Protein AF-A0A3D5SMR0-F1 (afdb_monomer)

pLDDT: mean 76.01, std 16.9, range [37.47, 98.06]

Solvent-accessible surface area (backbone atoms only — not comparable to full-atom values): 15391 Å² total; per-residue (Å²): 110,80,54,77,54,76,46,98,81,76,53,73,57,78,48,83,54,54,72,71,60,52,50,54,48,52,53,51,52,51,62,67,49,47,62,60,51,52,50,52,51,51,53,50,52,50,54,51,46,54,52,51,52,48,51,50,52,53,51,54,51,52,49,52,52,55,47,51,55,28,50,50,51,20,50,48,36,46,72,70,30,48,86,79,40,59,59,71,58,25,52,54,60,23,45,48,48,48,50,49,42,42,65,73,46,45,52,58,48,49,56,51,46,55,50,54,46,50,52,46,28,54,49,39,52,52,48,40,52,52,51,51,52,55,53,51,53,58,46,63,76,61,74,61,91,64,88,71,79,77,79,83,61,77,50,76,47,48,57,55,60,66,68,53,86,62,80,60,58,68,70,56,55,52,49,53,47,55,50,51,54,47,55,47,52,53,50,51,51,50,49,42,34,74,71,68,67,45,81,75,57,71,67,54,59,54,50,52,52,53,50,51,51,50,51,51,50,53,53,48,48,60,61,54,59,59,63,67,73,73,79,69,77,70,82,73,80,71,80,70,84,69,81,74,80,76,83,75,67,70,61,94,84,49,81,78,74,81,78,82,81,119

Sequence (262 aa):
MVIVKRHKCNEVEVFEISEPELQTFRVASAHAQEPALAKEAIDLYKMEYETCAKRYNDLYSAAWTNFSYMALFAGGILTFGGTRFEIPLTAFLACLPLLFWWVATFEPLNRYGDQVQKDLGDIEKALNALCFLNTSIAGAESGLDKPQTRPKGLTHFQDFANREPGQLSVPKAFAKRLVAVYFFAVFVMFALHTFLNFTIPSWWVIGISAFVILIVLALLLLKFGRKSKLSGTTTVRVREEKHISAEQMIVDGVVITIRDLI

Radius o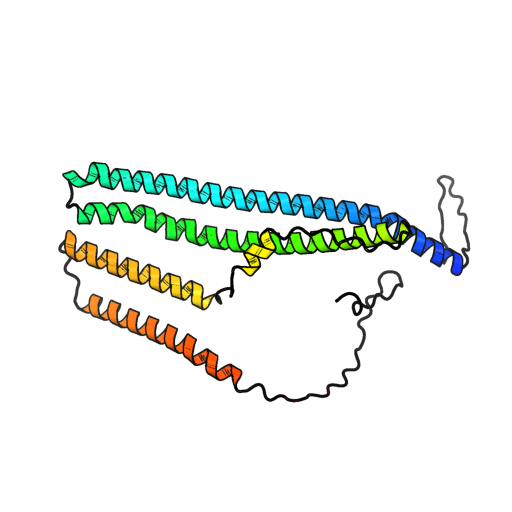f gyration: 32.23 Å; Cα contacts (8 Å, |Δi|>4): 118; chains: 1; bounding box: 70×39×98 Å

Structure (mmCIF, N/CA/C/O backbone):
data_AF-A0A3D5SMR0-F1
#
_entry.id   AF-A0A3D5SMR0-F1
#
loop_
_atom_site.group_PDB
_atom_site.id
_atom_site.type_symbol
_atom_site.label_atom_id
_atom_site.label_alt_id
_atom_site.label_comp_id
_atom_site.label_asym_id
_atom_site.label_entity_id
_atom_site.label_seq_id
_atom_site.pdbx_PDB_ins_code
_atom_site.Cartn_x
_atom_site.Cartn_y
_atom_site.Cartn_z
_atom_site.occupancy
_atom_site.B_iso_or_equiv
_atom_site.auth_seq_id
_atom_site.auth_comp_id
_atom_site.auth_asym_id
_atom_site.auth_atom_id
_atom_site.pdbx_PDB_model_num
ATOM 1 N N . MET A 1 1 ? -28.739 -21.300 47.431 1.00 49.84 1 MET A N 1
ATOM 2 C CA . MET A 1 1 ? -27.337 -21.581 47.025 1.00 49.84 1 MET A CA 1
ATOM 3 C C . MET A 1 1 ? -26.451 -21.337 48.237 1.00 49.84 1 MET A C 1
ATOM 5 O O . MET A 1 1 ? -26.620 -20.305 48.867 1.00 49.84 1 MET A O 1
ATOM 9 N N . VAL A 1 2 ? -25.576 -22.278 48.602 1.00 45.84 2 VAL A N 1
ATOM 10 C CA . VAL A 1 2 ? -24.767 -22.188 49.831 1.00 45.84 2 VAL A CA 1
ATOM 11 C C . VAL A 1 2 ? -23.407 -21.579 49.499 1.00 45.84 2 VAL A C 1
ATOM 13 O O . VAL A 1 2 ? -22.626 -22.188 48.768 1.00 45.84 2 VAL A O 1
ATOM 16 N N . ILE A 1 3 ? -23.122 -20.378 50.005 1.00 50.44 3 ILE A N 1
ATOM 17 C CA . ILE A 1 3 ? -21.797 -19.760 49.870 1.00 50.44 3 ILE A CA 1
ATOM 18 C C . ILE A 1 3 ? -20.994 -20.117 51.115 1.00 50.44 3 ILE A C 1
ATOM 20 O O . ILE A 1 3 ? -21.353 -19.750 52.231 1.00 50.44 3 ILE A O 1
ATOM 24 N N . VAL A 1 4 ? -19.903 -20.852 50.915 1.00 51.72 4 VAL A N 1
ATOM 25 C CA . VAL A 1 4 ? -19.025 -21.297 51.997 1.00 51.72 4 VAL A CA 1
ATOM 26 C C . VAL A 1 4 ? -17.824 -20.360 52.058 1.00 51.72 4 VAL A C 1
ATOM 28 O O . VAL A 1 4 ? -16.949 -20.407 51.190 1.00 51.72 4 VAL A O 1
ATOM 31 N N . LYS A 1 5 ? -17.768 -19.494 53.073 1.00 53.38 5 LYS A N 1
ATOM 32 C CA . LYS A 1 5 ? -16.632 -18.589 53.278 1.00 53.38 5 LYS A CA 1
ATOM 33 C C . LYS A 1 5 ? -15.665 -19.225 54.274 1.00 53.38 5 LYS A C 1
ATOM 35 O O . LYS A 1 5 ? -15.980 -19.372 55.449 1.00 53.38 5 LYS A O 1
ATOM 40 N N . ARG A 1 6 ? -14.483 -19.633 53.803 1.00 48.59 6 ARG A N 1
ATOM 41 C CA . ARG A 1 6 ? -13.439 -20.208 54.665 1.00 48.59 6 ARG A CA 1
ATOM 42 C C . ARG A 1 6 ? -12.580 -19.098 55.261 1.00 48.59 6 ARG A C 1
ATOM 44 O O . ARG A 1 6 ? -11.879 -18.405 54.525 1.00 48.59 6 ARG A O 1
ATOM 51 N N . HIS A 1 7 ? -12.605 -18.951 56.583 1.00 57.97 7 HIS A N 1
ATOM 52 C CA . HIS A 1 7 ? -11.674 -18.076 57.293 1.00 57.97 7 HIS A CA 1
ATOM 53 C C . HIS A 1 7 ? -10.328 -18.774 57.547 1.00 57.97 7 HIS A C 1
ATOM 55 O O . HIS A 1 7 ? -10.235 -20.001 57.595 1.00 57.97 7 HIS A O 1
ATOM 61 N N . LYS A 1 8 ? -9.264 -17.980 57.751 1.00 65.81 8 LYS A N 1
ATOM 62 C CA . LYS A 1 8 ? -7.897 -18.467 58.048 1.00 65.81 8 LYS A CA 1
ATOM 63 C C . LYS A 1 8 ? -7.810 -19.393 59.277 1.00 65.81 8 LYS A C 1
ATOM 65 O O . LYS A 1 8 ? -6.843 -20.137 59.379 1.00 65.81 8 LYS A O 1
ATOM 70 N N . CYS A 1 9 ? -8.806 -19.376 60.168 1.00 68.31 9 CYS A N 1
ATOM 71 C CA . CYS A 1 9 ? -8.876 -20.210 61.374 1.00 68.31 9 CYS A CA 1
ATOM 72 C C . CYS A 1 9 ? -9.684 -21.512 61.210 1.00 68.31 9 CYS A C 1
ATOM 74 O O . CYS A 1 9 ? -10.020 -22.142 62.205 1.00 68.31 9 CYS A O 1
ATOM 76 N N . ASN A 1 10 ? -9.979 -21.946 59.980 1.00 72.25 10 ASN A N 1
ATOM 77 C CA . ASN A 1 10 ? -10.694 -23.200 59.691 1.00 72.25 10 ASN A CA 1
ATOM 78 C C . ASN A 1 10 ? -12.154 -23.273 60.193 1.00 72.25 10 ASN A C 1
ATOM 80 O O . ASN A 1 10 ? -12.793 -24.311 60.038 1.00 72.25 10 ASN A O 1
ATOM 84 N N . GLU A 1 11 ? -12.706 -22.178 60.720 1.00 58.44 11 GLU A N 1
ATOM 85 C CA . GLU A 1 11 ? -14.149 -22.019 60.895 1.00 58.44 11 GLU A CA 1
ATOM 86 C C . GLU A 1 11 ? -14.828 -21.832 59.537 1.00 58.44 11 GLU A C 1
ATOM 88 O O . GLU A 1 11 ? -14.369 -21.073 58.671 1.00 58.44 11 GLU A O 1
ATOM 93 N N . VAL A 1 12 ? -15.910 -22.583 59.351 1.00 52.50 12 VAL A N 1
ATOM 94 C CA . VAL A 1 12 ? -16.726 -22.586 58.144 1.00 52.50 12 VAL A CA 1
ATOM 95 C C . VAL A 1 12 ? -18.094 -22.044 58.521 1.00 52.50 12 VAL A C 1
ATOM 97 O O . VAL A 1 12 ? -18.923 -22.766 59.070 1.00 52.50 12 VAL A O 1
ATOM 100 N N . GLU A 1 13 ? -18.321 -20.769 58.231 1.00 60.69 13 GLU A N 1
ATOM 101 C CA . GLU A 1 13 ? -19.642 -20.168 58.367 1.00 60.69 13 GLU A CA 1
ATOM 102 C C . GLU A 1 13 ? -20.450 -20.470 57.102 1.00 60.69 13 GLU A C 1
ATOM 104 O O . GLU A 1 13 ? -20.042 -20.161 55.975 1.00 60.69 13 GLU A O 1
ATOM 109 N N . VAL A 1 14 ? -21.581 -21.144 57.298 1.00 55.91 14 VAL A N 1
ATOM 110 C CA . VAL A 1 14 ? -22.510 -21.523 56.237 1.00 55.91 14 VAL A CA 1
ATOM 111 C C . VAL A 1 14 ? -23.651 -20.518 56.258 1.00 55.91 14 VAL A C 1
ATOM 113 O O . VAL A 1 14 ? -24.489 -20.546 57.154 1.00 55.91 14 VAL A O 1
ATOM 116 N N . PHE A 1 15 ? -23.667 -19.618 55.278 1.00 64.69 15 PHE A N 1
ATOM 117 C CA . PHE A 1 15 ? -24.739 -18.641 55.129 1.00 64.69 15 PHE A CA 1
ATOM 118 C C . PHE A 1 15 ? -25.765 -19.162 54.129 1.00 64.69 15 PHE A C 1
ATOM 120 O O . PHE A 1 15 ? -25.462 -19.379 52.951 1.00 64.69 15 PHE A O 1
ATOM 127 N N . GLU A 1 16 ? -26.986 -19.370 54.610 1.00 66.12 16 GLU A N 1
ATOM 128 C CA . GLU A 1 16 ? -28.135 -19.663 53.768 1.00 66.12 16 GLU A CA 1
ATOM 129 C C . GLU A 1 16 ? -28.754 -18.331 53.338 1.00 66.12 16 GLU A C 1
ATOM 131 O O . GLU A 1 16 ? -29.479 -17.682 54.087 1.00 66.12 16 GLU A O 1
ATOM 136 N N . ILE A 1 17 ? -28.369 -17.872 52.148 1.00 63.56 17 ILE A N 1
ATOM 137 C CA . ILE A 1 17 ? -28.867 -16.618 51.581 1.00 63.56 17 ILE A CA 1
ATOM 138 C C . ILE A 1 17 ? -30.187 -16.911 50.875 1.00 63.56 17 ILE A C 1
ATOM 140 O O . ILE A 1 17 ? -30.269 -17.840 50.060 1.00 63.56 17 ILE A O 1
ATOM 144 N N . SER A 1 18 ? -31.207 -16.111 51.179 1.00 76.38 18 SER A N 1
ATOM 145 C CA . SER A 1 18 ? -32.506 -16.212 50.526 1.00 76.38 18 SER A CA 1
ATOM 146 C C . SER A 1 18 ? -32.373 -15.917 49.022 1.00 76.38 18 SER A C 1
ATOM 148 O O . SER A 1 18 ? -31.606 -15.053 48.597 1.00 76.38 18 SER A O 1
ATOM 150 N N . GLU A 1 19 ? -33.102 -16.658 48.184 1.00 71.06 19 GLU A N 1
ATOM 151 C CA . GLU A 1 19 ? -33.080 -16.497 46.721 1.00 71.06 19 GLU A CA 1
ATOM 152 C C . GLU A 1 19 ? -33.244 -15.043 46.217 1.00 71.06 19 GLU A C 1
ATOM 154 O O . GLU A 1 19 ? -32.508 -14.667 45.297 1.00 71.06 19 GLU A O 1
ATOM 159 N N . PRO A 1 20 ? -34.114 -14.191 46.809 1.00 71.94 20 PRO A N 1
ATOM 160 C CA . PRO A 1 20 ? -34.216 -12.794 46.391 1.00 71.94 20 PRO A CA 1
ATOM 161 C C . PRO A 1 20 ? -32.945 -11.988 46.682 1.00 71.94 20 PRO A C 1
ATOM 163 O O . PRO A 1 20 ? -32.516 -11.229 45.821 1.00 71.94 20 PRO A O 1
ATOM 166 N N . GLU A 1 21 ? -32.287 -12.183 47.829 1.00 67.69 21 GLU A N 1
ATOM 167 C CA . GLU A 1 21 ? -31.040 -11.477 48.168 1.00 67.69 21 GLU A CA 1
ATOM 168 C C . GLU A 1 21 ? -29.874 -11.894 47.266 1.00 67.69 21 GLU A C 1
ATOM 170 O O . GLU A 1 21 ? -29.024 -11.070 46.928 1.00 67.69 21 GLU A O 1
ATOM 175 N N . LEU A 1 22 ? -29.850 -13.156 46.823 1.00 60.34 22 LEU A N 1
ATOM 176 C CA . LEU A 1 22 ? -28.847 -13.670 45.890 1.00 60.34 22 LEU A CA 1
ATOM 177 C C . LEU A 1 22 ? -28.978 -13.034 44.495 1.00 60.34 22 LEU A C 1
ATOM 179 O O . LEU A 1 22 ? -27.967 -12.784 43.835 1.00 60.34 22 LEU A O 1
ATOM 183 N N . GLN A 1 23 ? -30.207 -12.754 44.047 1.00 63.75 23 GLN A N 1
ATOM 184 C CA . GLN A 1 23 ? -30.443 -12.023 42.800 1.00 63.75 23 GLN A CA 1
ATOM 185 C C . GLN A 1 23 ? -29.986 -10.569 42.917 1.00 63.75 23 GLN A C 1
ATOM 187 O O . GLN A 1 23 ? -29.277 -10.093 42.031 1.00 63.75 23 GLN A O 1
ATOM 192 N N . THR A 1 24 ? -30.284 -9.889 44.027 1.00 64.94 24 THR A N 1
ATOM 193 C CA . THR A 1 24 ? -29.799 -8.521 44.262 1.00 64.94 24 THR A CA 1
ATOM 194 C C . THR A 1 24 ? -28.276 -8.470 44.322 1.00 64.94 24 THR A C 1
ATOM 196 O O . THR A 1 24 ? -27.677 -7.561 43.754 1.00 64.94 24 THR A O 1
ATOM 199 N N . PHE A 1 25 ? -27.630 -9.465 44.941 1.00 54.44 25 PHE A N 1
ATOM 200 C CA . PHE A 1 25 ? -26.170 -9.546 45.008 1.00 54.44 25 PHE A CA 1
ATOM 201 C C . PHE A 1 25 ? -25.529 -9.842 43.651 1.00 54.44 25 PHE A C 1
ATOM 203 O O . PHE A 1 25 ? -24.515 -9.230 43.337 1.00 54.44 25 PHE A O 1
ATOM 210 N N . ARG A 1 26 ? -26.112 -10.728 42.827 1.00 55.88 26 ARG A N 1
ATOM 211 C CA . ARG A 1 26 ? -25.633 -10.998 41.457 1.00 55.88 26 ARG A CA 1
ATOM 212 C C . ARG A 1 26 ? -25.751 -9.775 40.556 1.00 55.88 26 ARG A C 1
ATOM 214 O O . ARG A 1 26 ? -24.814 -9.479 39.823 1.00 55.88 26 ARG A O 1
ATOM 221 N N . VAL A 1 27 ? -26.870 -9.057 40.638 1.00 55.25 27 VAL A N 1
ATOM 222 C CA . VAL A 1 27 ? -27.095 -7.814 39.885 1.00 55.25 27 VAL A CA 1
ATOM 223 C C . VAL A 1 27 ? -26.145 -6.715 40.373 1.00 55.25 27 VAL A C 1
ATOM 225 O O . VAL A 1 27 ? -25.520 -6.043 39.558 1.00 55.25 27 VAL A O 1
ATOM 228 N N . ALA A 1 28 ? -25.938 -6.589 41.687 1.00 51.62 28 ALA A N 1
ATOM 229 C CA . ALA A 1 28 ? -25.003 -5.621 42.260 1.00 51.62 28 ALA A CA 1
ATOM 230 C C . ALA A 1 28 ? -23.531 -5.945 41.948 1.00 51.62 28 ALA A C 1
ATOM 232 O O . ALA A 1 28 ? -22.755 -5.036 41.663 1.00 51.62 28 ALA A O 1
ATOM 233 N N . SER A 1 29 ? -23.129 -7.221 41.960 1.00 49.84 29 SER A N 1
ATOM 234 C CA . SER A 1 29 ? -21.764 -7.627 41.606 1.00 49.84 29 SER A CA 1
ATOM 235 C C . SER A 1 29 ? -21.498 -7.525 40.105 1.00 49.84 29 SER A C 1
ATOM 237 O O . SER A 1 29 ? -20.401 -7.132 39.724 1.00 49.84 29 SER A O 1
ATOM 239 N N . ALA A 1 30 ? -22.491 -7.822 39.258 1.00 53.28 30 ALA A N 1
ATOM 240 C CA . ALA A 1 30 ? -22.390 -7.618 37.813 1.00 53.28 30 ALA A CA 1
ATOM 241 C C . ALA A 1 30 ? -22.217 -6.125 37.487 1.00 53.28 30 ALA A C 1
ATOM 243 O O . ALA A 1 30 ? -21.270 -5.758 36.797 1.00 53.28 30 ALA A O 1
ATOM 244 N N . HIS A 1 31 ? -23.029 -5.254 38.095 1.00 53.22 31 HIS A N 1
ATOM 245 C CA . HIS A 1 31 ? -22.926 -3.807 37.899 1.00 53.22 31 HIS A CA 1
ATOM 246 C C . HIS A 1 31 ? -21.668 -3.171 38.503 1.00 53.22 31 HIS A C 1
ATOM 248 O O . HIS A 1 31 ? -21.178 -2.181 37.972 1.00 53.22 31 HIS A O 1
ATOM 254 N N . ALA A 1 32 ? -21.103 -3.719 39.583 1.00 53.25 32 ALA A N 1
ATOM 255 C CA . ALA A 1 32 ? -19.881 -3.175 40.181 1.00 53.25 32 ALA A CA 1
ATOM 256 C C . ALA A 1 32 ? -18.602 -3.546 39.406 1.00 53.25 32 ALA A C 1
ATOM 258 O O . ALA A 1 32 ? -17.600 -2.834 39.497 1.00 53.25 32 ALA A O 1
ATOM 259 N N . GLN A 1 33 ? -18.615 -4.647 38.649 1.00 57.59 33 GLN A N 1
ATOM 260 C CA . GLN A 1 33 ? -17.440 -5.163 37.934 1.00 57.59 33 GLN A CA 1
ATOM 261 C C . GLN A 1 33 ? -17.423 -4.763 36.448 1.00 57.59 33 GLN A C 1
ATOM 263 O O . GLN A 1 33 ? -16.348 -4.598 35.867 1.00 57.59 33 GLN A O 1
ATOM 268 N N . GLU A 1 34 ? -18.595 -4.508 35.861 1.00 65.38 34 GLU A N 1
ATOM 269 C CA . GLU A 1 34 ? -18.762 -4.000 34.495 1.00 65.38 34 GLU A CA 1
ATOM 270 C C . GLU A 1 34 ? -18.013 -2.691 34.174 1.00 65.38 34 GLU A C 1
ATOM 272 O O . GLU A 1 34 ? -17.353 -2.652 33.132 1.00 65.38 34 GLU A O 1
ATOM 277 N N . PRO A 1 35 ? -18.028 -1.625 35.004 1.00 72.12 35 PRO A N 1
ATOM 278 C CA . PRO A 1 35 ? -17.431 -0.347 34.608 1.00 72.12 35 PRO A CA 1
ATOM 279 C C . PRO A 1 35 ? -15.899 -0.396 34.574 1.00 72.12 35 PRO A C 1
ATOM 281 O O . PRO A 1 35 ? -15.272 0.243 33.727 1.00 72.12 35 PRO A O 1
ATOM 284 N N . ALA A 1 36 ? -15.281 -1.178 35.466 1.00 77.81 36 ALA A N 1
ATOM 285 C CA . ALA A 1 36 ? -13.833 -1.371 35.473 1.00 77.81 36 ALA A CA 1
ATOM 286 C C . ALA A 1 36 ? -13.371 -2.174 34.246 1.00 77.81 36 ALA A C 1
ATOM 288 O O . ALA A 1 36 ? -12.404 -1.789 33.590 1.00 77.81 36 ALA A O 1
ATOM 289 N N . LEU A 1 37 ? -14.107 -3.233 33.899 1.00 78.00 37 LEU A N 1
ATOM 290 C CA . LEU A 1 37 ? -13.810 -4.091 32.753 1.00 78.00 37 LEU A CA 1
ATOM 291 C C . LEU A 1 37 ? -14.062 -3.372 31.417 1.00 78.00 37 LEU A C 1
ATOM 293 O O . LEU A 1 37 ? -13.274 -3.501 30.483 1.00 78.00 37 LEU A O 1
ATOM 297 N N . ALA A 1 38 ? -15.104 -2.539 31.341 1.00 80.62 38 ALA A N 1
ATOM 298 C CA . ALA A 1 38 ? -15.361 -1.680 30.187 1.00 80.62 38 ALA A CA 1
ATOM 299 C C . ALA A 1 38 ? -14.237 -0.657 29.972 1.00 80.62 38 ALA A C 1
ATOM 301 O O . ALA A 1 38 ? -13.817 -0.430 28.837 1.00 80.62 38 ALA A O 1
ATOM 302 N N . LYS A 1 39 ? -13.713 -0.062 31.052 1.00 86.69 39 LYS A N 1
ATOM 303 C CA . LYS A 1 39 ? -12.582 0.869 30.974 1.00 86.69 39 LYS A CA 1
ATOM 304 C C . LYS A 1 39 ? -11.309 0.179 30.482 1.00 86.69 39 LYS A C 1
ATOM 306 O O . LYS A 1 39 ? -10.654 0.705 29.589 1.00 86.69 39 LYS A O 1
ATOM 311 N N . GLU A 1 40 ? -10.997 -1.003 31.010 1.00 87.81 40 GLU A N 1
ATOM 312 C CA . GLU A 1 40 ? -9.848 -1.797 30.562 1.00 87.81 40 GLU A CA 1
ATOM 313 C C . GLU A 1 40 ? -9.966 -2.182 29.079 1.00 87.81 40 GLU A C 1
ATOM 315 O O . GLU A 1 40 ? -9.006 -2.033 28.324 1.00 87.81 40 GLU A O 1
ATOM 320 N N . ALA A 1 41 ? -11.157 -2.591 28.631 1.00 85.50 41 ALA A N 1
ATOM 321 C CA . ALA A 1 41 ? -11.408 -2.892 27.224 1.00 85.50 41 ALA A CA 1
ATOM 322 C C . ALA A 1 41 ? -11.212 -1.659 26.325 1.00 85.50 41 ALA A C 1
ATOM 324 O O . ALA A 1 41 ? -10.583 -1.757 25.273 1.00 85.50 41 ALA A O 1
ATOM 325 N N . ILE A 1 42 ? -11.712 -0.488 26.735 1.00 89.44 42 ILE A N 1
ATOM 326 C CA . ILE A 1 42 ? -11.520 0.773 26.002 1.00 89.44 42 ILE A CA 1
ATOM 327 C C . ILE A 1 42 ? -10.031 1.122 25.900 1.00 89.44 42 ILE A C 1
ATOM 329 O O . ILE A 1 42 ? -9.560 1.468 24.814 1.00 89.44 42 ILE A O 1
ATOM 333 N N . ASP A 1 43 ? -9.289 1.010 27.003 1.00 91.75 43 ASP A N 1
ATOM 334 C CA . ASP A 1 43 ? -7.852 1.288 27.028 1.00 91.75 43 ASP A CA 1
ATOM 335 C C . ASP A 1 43 ? -7.083 0.311 26.118 1.00 91.75 43 ASP A C 1
ATOM 337 O O . ASP A 1 43 ? -6.202 0.737 25.367 1.00 91.75 43 ASP A O 1
ATOM 341 N N . LEU A 1 44 ? -7.466 -0.971 26.093 1.00 92.44 44 LEU A N 1
ATOM 342 C CA . LEU A 1 44 ? -6.889 -1.975 25.195 1.00 92.44 44 LEU A CA 1
ATOM 343 C C . LEU A 1 44 ? -7.123 -1.631 23.715 1.00 92.44 44 LEU A C 1
ATOM 345 O O . LEU A 1 44 ? -6.162 -1.545 22.949 1.00 92.44 44 LEU A O 1
ATOM 349 N N . TYR A 1 45 ? -8.369 -1.366 23.310 1.00 90.12 45 TYR A N 1
ATOM 350 C CA . TYR A 1 45 ? -8.681 -1.001 21.920 1.00 90.12 45 TYR A CA 1
ATOM 351 C C . TYR A 1 45 ? -8.005 0.304 21.496 1.00 90.12 45 TYR A C 1
ATOM 353 O O . TYR A 1 45 ? -7.591 0.446 20.344 1.00 90.12 45 TYR A O 1
ATOM 361 N N . LYS A 1 46 ? -7.847 1.257 22.418 1.00 93.44 46 LYS A N 1
ATOM 362 C CA . LYS A 1 46 ? -7.104 2.492 22.159 1.00 93.44 46 LYS A CA 1
ATOM 363 C C . LYS A 1 46 ? -5.624 2.211 21.883 1.00 93.44 46 LYS A C 1
ATOM 365 O O . LYS A 1 46 ? -5.080 2.740 20.915 1.00 93.44 46 LYS A O 1
ATOM 370 N N . MET A 1 47 ? -4.990 1.353 22.680 1.00 95.62 47 MET A N 1
ATOM 371 C CA . MET A 1 47 ? -3.600 0.935 22.462 1.00 95.62 47 MET A CA 1
ATOM 372 C C . MET A 1 47 ? -3.419 0.206 21.120 1.00 95.62 47 MET A C 1
ATOM 374 O O . MET A 1 47 ? -2.444 0.452 20.399 1.00 95.62 47 MET A O 1
ATOM 378 N N . GLU A 1 48 ? -4.358 -0.668 20.750 1.00 92.25 48 GLU A N 1
ATOM 379 C CA . GLU A 1 48 ? -4.352 -1.354 19.451 1.00 92.25 48 GLU A CA 1
ATOM 380 C C . GLU A 1 48 ? -4.527 -0.378 18.285 1.00 92.25 48 GLU A C 1
ATOM 382 O O . GLU A 1 48 ? -3.792 -0.459 17.295 1.00 92.25 48 GLU A O 1
ATOM 387 N N . TYR A 1 49 ? -5.442 0.584 18.423 1.00 93.75 49 TYR A N 1
ATOM 388 C CA . TYR A 1 49 ? -5.665 1.643 17.445 1.00 93.75 49 TYR A CA 1
ATOM 389 C C . TYR A 1 49 ? -4.400 2.479 17.217 1.00 93.75 49 TYR A C 1
ATOM 391 O O . TYR A 1 49 ? -3.963 2.639 16.076 1.00 93.75 49 TYR A O 1
ATOM 399 N N . GLU A 1 50 ? -3.761 2.962 18.288 1.00 94.62 50 GLU A N 1
ATOM 400 C CA . GLU A 1 50 ? -2.516 3.739 18.208 1.00 94.62 50 GLU A CA 1
ATOM 401 C C . GLU A 1 50 ? -1.392 2.934 17.540 1.00 94.62 50 GLU A C 1
ATOM 403 O O . GLU A 1 50 ? -0.664 3.445 16.683 1.00 94.62 50 GLU A O 1
ATOM 408 N N . THR A 1 51 ? -1.291 1.643 17.866 1.00 95.44 51 THR A N 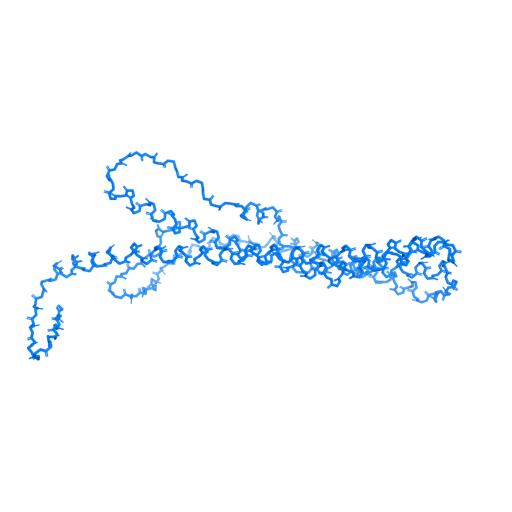1
ATOM 409 C CA . THR A 1 51 ? -0.313 0.734 17.257 1.00 95.44 51 THR A CA 1
ATOM 410 C C . THR A 1 51 ? -0.566 0.547 15.759 1.00 95.44 51 THR A C 1
ATOM 412 O O . THR A 1 51 ? 0.377 0.599 14.964 1.00 95.44 51 THR A O 1
ATOM 415 N N . CYS A 1 52 ? -1.819 0.354 15.342 1.00 92.62 52 CYS A N 1
ATOM 416 C CA . CYS A 1 52 ? -2.178 0.191 13.932 1.00 92.62 52 CYS A CA 1
ATOM 417 C C . CYS A 1 52 ? -1.980 1.486 13.136 1.00 92.62 52 CYS A C 1
ATOM 419 O O . CYS A 1 52 ? -1.416 1.452 12.040 1.00 92.62 52 CYS A O 1
ATOM 421 N N . ALA A 1 53 ? -2.351 2.633 13.706 1.00 92.31 53 ALA A N 1
ATOM 422 C CA . ALA A 1 53 ? -2.134 3.943 13.098 1.00 92.31 53 ALA A CA 1
ATOM 423 C C . ALA A 1 53 ? -0.638 4.227 12.891 1.00 92.31 53 ALA A C 1
ATOM 425 O O . ALA A 1 53 ? -0.230 4.694 11.825 1.00 92.31 53 ALA A O 1
ATOM 426 N N . LYS A 1 54 ? 0.204 3.870 13.871 1.00 95.88 54 LYS A N 1
ATOM 427 C CA . LYS A 1 54 ? 1.661 3.968 13.740 1.00 95.88 54 LYS A CA 1
ATOM 428 C C . LYS A 1 54 ? 2.189 3.088 12.605 1.00 95.88 54 LYS A C 1
ATOM 430 O O . LYS A 1 54 ? 2.935 3.580 11.766 1.00 95.88 54 LYS A O 1
ATOM 435 N N . ARG A 1 55 ? 1.755 1.823 12.524 1.00 93.12 55 ARG A N 1
ATOM 436 C CA . ARG A 1 55 ? 2.140 0.912 11.425 1.00 93.12 55 ARG A CA 1
ATOM 437 C C . ARG A 1 55 ? 1.754 1.465 10.057 1.00 93.12 55 ARG A C 1
ATOM 439 O O . ARG A 1 55 ? 2.548 1.365 9.126 1.00 93.12 55 ARG A O 1
ATOM 446 N N . TYR A 1 56 ? 0.561 2.045 9.937 1.00 92.25 56 TYR A N 1
ATOM 447 C CA . TYR A 1 56 ? 0.115 2.699 8.709 1.00 92.25 56 TYR A CA 1
ATOM 448 C C . TYR A 1 56 ? 1.067 3.841 8.324 1.00 92.25 56 TYR A C 1
ATOM 450 O O . TYR A 1 56 ? 1.579 3.871 7.208 1.00 92.25 56 TYR A O 1
ATOM 458 N N . ASN A 1 57 ? 1.380 4.741 9.259 1.00 94.75 57 ASN A N 1
ATOM 459 C CA . ASN A 1 57 ? 2.302 5.849 9.007 1.00 94.75 57 ASN A CA 1
ATOM 460 C C . ASN A 1 57 ? 3.716 5.375 8.620 1.00 94.75 57 ASN A C 1
ATOM 462 O O . ASN A 1 57 ? 4.295 5.870 7.651 1.00 94.75 57 ASN A O 1
ATOM 466 N N . ASP A 1 58 ? 4.253 4.386 9.338 1.00 95.19 58 ASP A N 1
ATOM 467 C CA . ASP A 1 58 ? 5.581 3.823 9.079 1.00 95.19 58 ASP A CA 1
ATOM 468 C C . ASP A 1 58 ? 5.661 3.206 7.671 1.00 95.19 58 ASP A C 1
ATOM 470 O O . ASP A 1 58 ? 6.647 3.402 6.956 1.00 95.19 58 ASP A O 1
ATOM 474 N N . LEU A 1 59 ? 4.596 2.528 7.229 1.00 93.50 59 LEU A N 1
ATOM 475 C CA . LEU A 1 59 ? 4.494 1.931 5.898 1.00 93.50 59 LEU A CA 1
ATOM 476 C C . LEU A 1 59 ? 4.588 2.982 4.779 1.00 93.50 59 LEU A C 1
ATOM 478 O O . LEU A 1 59 ? 5.383 2.826 3.848 1.00 93.50 59 LEU A O 1
ATOM 482 N N . TYR A 1 60 ? 3.805 4.061 4.862 1.00 91.75 60 TYR A N 1
ATOM 483 C CA . TYR A 1 60 ? 3.816 5.118 3.841 1.00 91.75 60 TYR A CA 1
ATOM 484 C C . TYR A 1 60 ? 5.110 5.934 3.869 1.00 91.75 60 TYR A C 1
ATOM 486 O O . TYR A 1 60 ? 5.634 6.285 2.809 1.00 91.75 60 TYR A O 1
ATOM 494 N N . SER A 1 61 ? 5.672 6.173 5.055 1.00 96.00 61 SER A N 1
ATOM 495 C CA . SER A 1 61 ? 6.978 6.818 5.203 1.00 96.00 61 SER A CA 1
ATOM 496 C C . SER A 1 61 ? 8.090 6.003 4.527 1.00 96.00 61 SER A C 1
ATOM 498 O O . SER A 1 61 ? 8.880 6.538 3.739 1.00 96.00 61 SER A O 1
ATOM 500 N N . ALA A 1 62 ? 8.105 4.683 4.738 1.00 94.12 62 ALA A N 1
ATOM 501 C CA . ALA A 1 62 ? 9.045 3.781 4.080 1.00 94.12 62 ALA A CA 1
ATOM 502 C C . ALA A 1 62 ? 8.842 3.746 2.554 1.00 94.12 62 ALA A C 1
ATOM 504 O O . ALA A 1 62 ? 9.813 3.829 1.795 1.00 94.12 62 ALA A O 1
ATOM 505 N N . ALA A 1 63 ? 7.590 3.681 2.087 1.00 94.06 63 ALA A N 1
ATOM 506 C CA . ALA A 1 63 ? 7.268 3.708 0.660 1.00 94.06 63 ALA A CA 1
ATOM 507 C C . ALA A 1 63 ? 7.797 4.982 -0.022 1.00 94.06 63 ALA A C 1
ATOM 509 O O . ALA A 1 63 ? 8.422 4.898 -1.085 1.00 94.06 63 ALA A O 1
ATOM 510 N N . TRP A 1 64 ? 7.599 6.142 0.609 1.00 95.25 64 TRP A N 1
ATOM 511 C CA . TRP A 1 64 ? 8.025 7.443 0.092 1.00 95.25 64 TRP A CA 1
ATOM 512 C C . TRP A 1 64 ? 9.543 7.639 0.118 1.00 95.25 64 TRP A C 1
ATOM 514 O O . TRP A 1 64 ? 10.134 8.201 -0.809 1.00 95.25 64 TRP A O 1
ATOM 524 N N . THR A 1 65 ? 10.201 7.123 1.153 1.00 96.44 65 THR A N 1
ATOM 525 C CA . THR A 1 65 ? 11.665 7.141 1.245 1.00 96.44 65 THR A CA 1
ATOM 526 C C . THR A 1 65 ? 12.278 6.315 0.111 1.00 96.44 65 THR A C 1
ATOM 528 O O . THR A 1 65 ? 13.150 6.796 -0.614 1.00 96.44 65 THR A O 1
ATOM 531 N N . ASN A 1 66 ? 11.743 5.114 -0.133 1.00 95.62 66 ASN A N 1
ATOM 532 C CA . ASN A 1 66 ? 12.175 4.262 -1.243 1.00 95.62 66 ASN A CA 1
ATOM 533 C C . ASN A 1 66 ? 11.924 4.909 -2.612 1.00 95.62 66 ASN A C 1
ATOM 535 O O . ASN A 1 66 ? 12.775 4.816 -3.497 1.00 95.62 66 ASN A O 1
ATOM 539 N N . PHE A 1 67 ? 10.789 5.595 -2.783 1.00 96.88 67 PHE A N 1
ATOM 540 C CA . PHE A 1 67 ? 10.505 6.363 -3.996 1.00 96.88 67 PHE A CA 1
ATOM 541 C C . PHE A 1 67 ? 11.571 7.430 -4.243 1.00 96.88 67 PHE A C 1
ATOM 543 O O . PHE A 1 67 ? 12.100 7.534 -5.347 1.00 96.88 67 PHE A O 1
ATOM 550 N N . SER A 1 68 ? 11.919 8.187 -3.202 1.00 97.69 68 SER A N 1
ATOM 551 C CA . SER A 1 68 ? 12.878 9.288 -3.291 1.00 97.69 68 SER A CA 1
ATOM 552 C C . SER A 1 68 ? 14.256 8.807 -3.757 1.00 97.69 68 SER A C 1
ATOM 554 O O . SER A 1 68 ? 14.865 9.443 -4.618 1.00 97.69 68 SER A O 1
ATOM 556 N N . TYR A 1 69 ? 14.723 7.648 -3.277 1.00 97.31 69 TYR A N 1
ATOM 557 C CA . TYR A 1 69 ? 15.976 7.052 -3.756 1.00 97.31 69 TYR A CA 1
ATOM 558 C C . TYR A 1 69 ? 15.916 6.660 -5.236 1.00 97.31 69 TYR A C 1
ATOM 560 O O . TYR A 1 69 ? 16.858 6.917 -5.986 1.00 97.31 69 TYR A O 1
ATOM 568 N N . MET A 1 70 ? 14.800 6.082 -5.679 1.00 97.25 70 MET A N 1
ATOM 569 C CA . MET A 1 70 ? 14.619 5.639 -7.066 1.00 97.25 70 MET A CA 1
ATOM 570 C C . MET A 1 70 ? 14.462 6.820 -8.025 1.00 97.25 70 MET A C 1
ATOM 572 O O . MET A 1 70 ? 14.999 6.792 -9.131 1.00 97.25 70 MET A O 1
ATOM 576 N N . ALA A 1 71 ? 13.799 7.889 -7.582 1.00 97.38 71 ALA A N 1
ATOM 577 C CA . ALA A 1 71 ? 13.698 9.147 -8.308 1.00 97.38 71 ALA A CA 1
ATOM 578 C C . ALA A 1 71 ? 15.058 9.840 -8.442 1.00 97.38 71 ALA A C 1
ATOM 580 O O . ALA A 1 71 ? 15.395 10.318 -9.524 1.00 97.38 71 ALA A O 1
ATOM 581 N N . LEU A 1 72 ? 15.871 9.848 -7.381 1.00 98.06 72 LEU A N 1
ATOM 582 C CA . LEU A 1 72 ? 17.230 10.386 -7.435 1.00 98.06 72 LEU A CA 1
ATOM 583 C C . LEU A 1 72 ? 18.097 9.585 -8.412 1.00 98.06 72 LEU A C 1
ATOM 585 O O . LEU A 1 72 ? 18.798 10.171 -9.235 1.00 98.06 72 LEU A O 1
ATOM 589 N N . PHE A 1 73 ? 18.001 8.254 -8.383 1.00 97.31 73 PHE A N 1
ATOM 590 C CA . PHE A 1 73 ? 18.717 7.389 -9.319 1.00 97.31 73 PHE A CA 1
ATOM 591 C C . PHE A 1 73 ? 18.286 7.632 -10.777 1.00 97.31 73 PHE A C 1
ATOM 593 O O . PHE A 1 73 ? 19.134 7.807 -11.652 1.00 97.31 73 PHE A O 1
ATOM 600 N N . ALA A 1 74 ? 16.979 7.745 -11.034 1.00 96.69 74 ALA A N 1
ATOM 601 C CA . ALA A 1 74 ? 16.430 8.120 -12.338 1.00 96.69 74 ALA A CA 1
ATOM 602 C C . ALA A 1 74 ? 16.923 9.501 -12.807 1.00 96.69 74 ALA A C 1
ATOM 604 O O . ALA A 1 74 ? 17.357 9.656 -13.948 1.00 96.69 74 ALA A O 1
ATOM 605 N N . GLY A 1 75 ? 16.919 10.495 -11.916 1.00 96.75 75 GLY A N 1
ATOM 606 C CA . GLY A 1 75 ? 17.448 11.831 -12.187 1.00 96.75 75 GLY A CA 1
ATOM 607 C C . GLY A 1 75 ? 18.945 11.819 -12.502 1.00 96.75 75 GLY A C 1
ATOM 608 O O . GLY A 1 75 ? 19.386 12.531 -13.405 1.00 96.75 75 GLY A O 1
ATOM 609 N N . GLY A 1 76 ? 19.719 10.965 -11.828 1.00 96.75 76 GLY A N 1
ATOM 610 C CA . GLY A 1 76 ? 21.131 10.735 -12.129 1.00 96.75 76 GLY A CA 1
ATOM 611 C C . GLY A 1 76 ? 21.341 10.177 -13.537 1.00 96.75 76 GLY A C 1
ATOM 612 O O . GLY A 1 76 ? 22.182 10.689 -14.276 1.00 96.75 76 GLY A O 1
ATOM 613 N N . ILE A 1 77 ? 20.529 9.196 -13.949 1.00 96.00 77 ILE A N 1
ATOM 614 C CA . ILE A 1 77 ? 20.558 8.655 -15.318 1.00 96.00 77 ILE A CA 1
ATOM 615 C C . ILE A 1 77 ? 20.256 9.756 -16.340 1.00 96.00 77 ILE A C 1
ATOM 617 O O . ILE A 1 77 ? 20.989 9.886 -17.315 1.00 96.00 77 ILE A O 1
ATOM 621 N N . LEU A 1 78 ? 19.230 10.580 -16.113 1.00 94.56 78 LEU A N 1
ATOM 622 C CA . LEU A 1 78 ? 18.883 11.675 -17.030 1.00 94.56 78 LEU A CA 1
ATOM 623 C C . LEU A 1 78 ? 19.988 12.731 -17.120 1.00 94.56 78 LEU A C 1
ATOM 625 O O . LEU A 1 78 ? 20.345 13.158 -18.216 1.00 94.56 78 LEU A O 1
ATOM 629 N N . THR A 1 79 ? 20.541 13.133 -15.976 1.00 95.75 79 THR A N 1
ATOM 630 C CA . THR A 1 79 ? 21.518 14.227 -15.892 1.00 95.75 79 THR A CA 1
ATOM 631 C C . THR A 1 79 ? 22.862 13.831 -16.497 1.00 95.75 79 THR A C 1
ATOM 633 O O . THR A 1 79 ? 23.462 14.612 -17.232 1.00 95.75 79 THR A O 1
ATOM 636 N N . PHE A 1 80 ? 23.341 12.615 -16.218 1.00 95.50 80 PHE A N 1
ATOM 637 C CA . PHE A 1 80 ? 24.674 12.174 -16.640 1.00 95.50 80 PHE A CA 1
ATOM 638 C C . PHE A 1 80 ? 24.665 11.275 -17.885 1.00 95.50 80 PHE A C 1
ATOM 640 O O . PHE A 1 80 ? 25.702 11.116 -18.527 1.00 95.50 80 PHE A O 1
ATOM 647 N N . GLY A 1 81 ? 23.521 10.689 -18.248 1.00 90.25 81 GLY A N 1
ATOM 648 C CA . GLY A 1 81 ? 23.391 9.792 -19.399 1.00 90.25 81 GLY A CA 1
ATOM 649 C C . GLY A 1 81 ? 23.173 10.505 -20.735 1.00 90.25 81 GLY A C 1
ATOM 650 O O . GLY A 1 81 ? 23.591 9.982 -21.767 1.00 90.25 81 GLY A O 1
ATOM 651 N N . GLY A 1 82 ? 22.597 11.713 -20.729 1.00 85.50 82 GLY A N 1
ATOM 652 C CA . GLY A 1 82 ? 22.171 12.407 -21.953 1.00 85.50 82 GLY A CA 1
ATOM 653 C C . GLY A 1 82 ? 23.291 12.797 -22.925 1.00 85.50 82 GLY A C 1
ATOM 654 O O . GLY A 1 82 ? 23.020 13.020 -24.099 1.00 85.50 82 GLY A O 1
ATOM 655 N N . THR A 1 83 ? 24.549 12.864 -22.474 1.00 88.81 83 THR A N 1
ATOM 656 C CA . THR A 1 83 ? 25.704 13.141 -23.351 1.00 88.81 83 THR A CA 1
ATOM 657 C C . THR A 1 83 ? 26.342 11.881 -23.932 1.00 88.81 83 THR A C 1
ATOM 659 O O . THR A 1 83 ? 27.134 11.981 -24.866 1.00 88.81 83 THR A O 1
ATOM 662 N N . ARG A 1 84 ? 26.030 10.698 -23.383 1.00 88.81 84 ARG A N 1
ATOM 663 C CA . ARG A 1 84 ? 26.624 9.416 -23.801 1.00 88.81 84 ARG A CA 1
ATOM 664 C C . ARG A 1 84 ? 25.672 8.523 -24.581 1.00 88.81 84 ARG A C 1
ATOM 666 O O . ARG A 1 84 ? 26.136 7.705 -25.368 1.00 88.81 84 ARG A O 1
ATOM 673 N N . PHE A 1 85 ? 24.373 8.662 -24.356 1.00 88.56 85 PHE A N 1
ATOM 674 C CA . PHE A 1 85 ? 23.338 7.875 -25.013 1.00 88.56 85 PHE A CA 1
ATOM 675 C C . PHE A 1 85 ? 22.373 8.787 -25.760 1.00 88.56 85 PHE A C 1
ATOM 677 O O . PHE A 1 85 ? 22.258 9.975 -25.461 1.00 88.56 85 PHE A O 1
ATOM 684 N N . GLU A 1 86 ? 21.626 8.219 -26.703 1.00 88.81 86 GLU A N 1
ATOM 685 C CA . GLU A 1 86 ? 20.509 8.936 -27.304 1.00 88.81 86 GLU A CA 1
ATOM 686 C C . GLU A 1 86 ? 19.496 9.337 -26.216 1.00 88.81 86 GLU A C 1
ATOM 688 O O . GLU A 1 86 ? 19.174 8.555 -25.312 1.00 88.81 86 GLU A O 1
ATOM 693 N N . ILE A 1 87 ? 18.988 10.570 -26.300 1.00 86.94 87 ILE A N 1
ATOM 694 C CA . ILE A 1 87 ? 17.994 11.135 -25.372 1.00 86.94 87 ILE A CA 1
ATOM 695 C C . ILE A 1 87 ? 16.845 10.156 -25.077 1.00 86.94 87 ILE A C 1
ATOM 697 O O . ILE A 1 87 ? 16.558 9.922 -23.900 1.00 86.94 87 ILE A O 1
ATOM 701 N N . PRO A 1 88 ? 16.190 9.547 -26.083 1.00 84.44 88 PRO A N 1
ATOM 702 C CA . PRO A 1 88 ? 15.053 8.677 -25.810 1.00 84.44 88 PRO A CA 1
ATOM 703 C C . PRO A 1 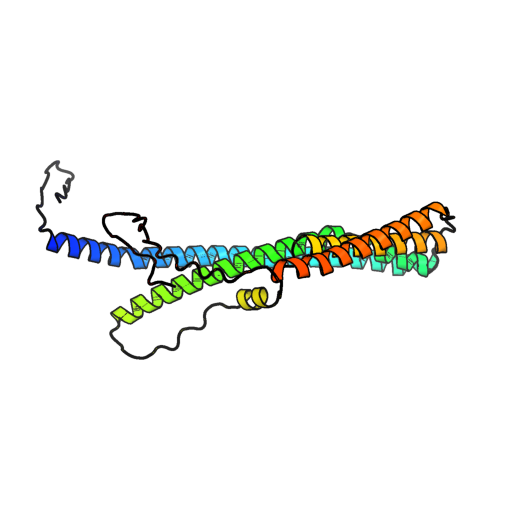88 ? 15.437 7.352 -25.124 1.00 84.44 88 PRO A C 1
ATOM 705 O O . PRO A 1 88 ? 14.684 6.879 -24.270 1.00 84.44 88 PRO A O 1
ATOM 708 N N . LEU A 1 89 ? 16.626 6.798 -25.389 1.00 85.56 89 LEU A N 1
ATOM 709 C CA . LEU A 1 89 ? 17.147 5.639 -24.652 1.00 85.56 89 LEU A CA 1
ATOM 710 C C . LEU A 1 89 ? 17.445 5.998 -23.187 1.00 85.56 89 LEU A C 1
ATOM 712 O O . LEU A 1 89 ? 17.117 5.239 -22.276 1.00 85.56 89 LEU A O 1
ATOM 716 N N . THR A 1 90 ? 18.028 7.175 -22.951 1.00 90.88 90 THR A N 1
ATOM 717 C CA . THR A 1 90 ? 18.320 7.675 -21.597 1.00 90.88 90 THR A CA 1
ATOM 718 C C . THR A 1 90 ? 17.038 7.875 -20.794 1.00 90.88 90 THR A C 1
ATOM 720 O O . THR A 1 90 ? 16.955 7.449 -19.642 1.00 90.88 90 THR A O 1
ATOM 723 N N . ALA A 1 91 ? 16.017 8.478 -21.410 1.00 88.00 91 ALA A N 1
ATOM 724 C CA . ALA A 1 91 ? 14.707 8.665 -20.798 1.00 88.00 91 ALA A CA 1
ATOM 725 C C . ALA A 1 91 ? 14.059 7.324 -20.431 1.00 88.00 91 ALA A C 1
ATOM 727 O O . ALA A 1 91 ? 13.562 7.161 -19.319 1.00 88.00 91 ALA A O 1
ATOM 728 N N . PHE A 1 92 ? 14.136 6.338 -21.328 1.00 88.00 92 PHE A N 1
ATOM 729 C CA . PHE A 1 92 ? 13.653 4.987 -21.061 1.00 88.00 92 PHE A CA 1
ATOM 730 C C . PHE A 1 92 ? 14.366 4.337 -19.864 1.00 88.00 92 PHE A C 1
ATOM 732 O O . PHE A 1 92 ? 13.705 3.842 -18.949 1.00 88.00 92 PHE A O 1
ATOM 739 N N . LEU A 1 93 ? 15.703 4.381 -19.828 1.00 91.19 93 LEU A N 1
ATOM 740 C CA . LEU A 1 93 ? 16.499 3.825 -18.728 1.00 91.19 93 LEU A CA 1
ATOM 741 C C . LEU A 1 93 ? 16.193 4.510 -17.392 1.00 91.19 93 LEU A C 1
ATOM 743 O O . LEU A 1 93 ? 16.127 3.839 -16.365 1.00 91.19 93 LEU A O 1
ATOM 747 N N . ALA A 1 94 ? 15.944 5.819 -17.400 1.00 93.44 94 ALA A N 1
ATOM 748 C CA . ALA A 1 94 ? 15.555 6.563 -16.208 1.00 93.44 94 ALA A CA 1
ATOM 749 C C . ALA A 1 94 ? 14.166 6.171 -15.674 1.00 93.44 94 ALA A C 1
ATOM 751 O O . ALA A 1 94 ? 13.925 6.251 -14.472 1.00 93.44 94 ALA A O 1
ATOM 752 N N . CYS A 1 95 ? 13.251 5.707 -16.527 1.00 91.62 95 CYS A N 1
ATOM 753 C CA . CYS A 1 95 ? 11.935 5.239 -16.087 1.00 91.62 95 CYS A CA 1
ATOM 754 C C . CYS A 1 95 ? 11.966 3.846 -15.432 1.00 91.62 95 CYS A C 1
ATOM 756 O O . CYS A 1 95 ? 11.075 3.538 -14.637 1.00 91.62 95 CYS A O 1
ATOM 758 N N . LEU A 1 96 ? 12.966 3.004 -15.728 1.00 90.94 96 LEU A N 1
ATOM 759 C CA . LEU A 1 96 ? 13.032 1.629 -15.211 1.00 90.94 96 LEU A CA 1
ATOM 760 C C . LEU A 1 96 ? 13.083 1.540 -13.671 1.00 90.94 96 LEU A C 1
ATOM 762 O O . LEU A 1 96 ? 12.288 0.777 -13.121 1.00 90.94 96 LEU A O 1
ATOM 766 N N . PRO A 1 97 ? 13.929 2.305 -12.949 1.00 93.62 97 PRO A N 1
ATOM 767 C CA . PRO A 1 97 ? 13.952 2.303 -11.483 1.00 93.62 97 PRO A CA 1
ATOM 768 C C . PRO A 1 97 ? 12.606 2.683 -10.859 1.00 93.62 97 PRO A C 1
ATOM 770 O O . PRO A 1 97 ? 12.154 2.047 -9.908 1.00 93.62 97 PRO A O 1
ATOM 773 N N . LEU A 1 98 ? 11.942 3.699 -11.419 1.00 93.38 98 LEU A N 1
ATOM 774 C CA . LEU A 1 98 ? 10.645 4.177 -10.937 1.00 93.38 98 LEU A CA 1
ATOM 775 C C . LEU A 1 98 ? 9.557 3.124 -11.123 1.00 93.38 98 LEU A C 1
ATOM 777 O O . LEU A 1 98 ? 8.743 2.895 -10.229 1.00 93.38 98 LEU A O 1
ATOM 781 N N . LEU A 1 99 ? 9.558 2.450 -12.269 1.00 89.31 99 LEU A N 1
ATOM 782 C CA . LEU A 1 99 ? 8.607 1.381 -12.501 1.00 89.31 99 LEU A CA 1
ATOM 783 C C . LEU A 1 99 ? 8.895 0.159 -11.629 1.00 89.31 99 LEU A C 1
ATOM 785 O O . LEU A 1 99 ? 7.967 -0.428 -11.075 1.00 89.31 99 LEU A O 1
ATOM 789 N N . PHE A 1 100 ? 10.165 -0.223 -11.500 1.00 89.38 100 PHE A N 1
ATOM 790 C CA . PHE A 1 100 ? 10.562 -1.309 -10.617 1.00 89.38 100 PHE A CA 1
ATOM 791 C C . PHE A 1 100 ? 10.077 -1.038 -9.191 1.00 89.38 100 PHE A C 1
ATOM 793 O O . PHE A 1 100 ? 9.431 -1.897 -8.600 1.00 89.38 100 PHE A O 1
ATOM 800 N N . TRP A 1 101 ? 10.285 0.177 -8.679 1.00 94.38 101 TRP A N 1
ATOM 801 C CA . TRP A 1 101 ? 9.752 0.601 -7.386 1.00 94.38 101 TRP A CA 1
ATOM 802 C C . TRP A 1 101 ? 8.230 0.478 -7.303 1.00 94.38 101 TRP A C 1
ATOM 804 O O . TRP A 1 101 ? 7.709 -0.048 -6.317 1.00 94.38 101 TRP A O 1
ATOM 814 N N . TRP A 1 102 ? 7.513 0.929 -8.333 1.00 90.75 102 TRP A N 1
ATOM 815 C CA . TRP A 1 102 ? 6.056 0.858 -8.351 1.00 90.75 102 TRP A CA 1
ATOM 816 C C . TRP A 1 102 ? 5.558 -0.587 -8.220 1.00 90.75 102 TRP A C 1
ATOM 818 O O . TRP A 1 102 ? 4.713 -0.886 -7.376 1.00 90.75 102 TRP A O 1
ATOM 828 N N . VAL A 1 103 ? 6.101 -1.494 -9.036 1.00 87.44 103 VAL A N 1
ATOM 829 C CA . VAL A 1 103 ? 5.661 -2.896 -9.100 1.00 87.44 103 VAL A CA 1
ATOM 830 C C . VAL A 1 103 ? 6.145 -3.702 -7.895 1.00 87.44 103 VAL A C 1
ATOM 832 O O . VAL A 1 103 ? 5.373 -4.469 -7.327 1.00 87.44 103 VAL A O 1
ATOM 835 N N . ALA A 1 104 ? 7.413 -3.553 -7.511 1.00 87.81 104 ALA A N 1
ATOM 836 C CA . ALA A 1 104 ? 8.032 -4.377 -6.476 1.00 87.81 104 ALA A CA 1
ATOM 837 C C . ALA A 1 104 ? 7.722 -3.889 -5.056 1.00 87.81 104 ALA A C 1
ATOM 839 O O . ALA A 1 104 ? 7.629 -4.705 -4.143 1.00 87.81 104 ALA A O 1
ATOM 840 N N . THR A 1 105 ? 7.555 -2.577 -4.868 1.00 91.50 105 THR A N 1
ATOM 841 C CA . THR A 1 105 ? 7.450 -1.971 -3.536 1.00 91.50 105 THR A CA 1
ATOM 842 C C . THR A 1 105 ? 6.086 -1.339 -3.319 1.00 91.50 105 THR A C 1
ATOM 844 O O . THR A 1 105 ? 5.352 -1.768 -2.433 1.00 91.50 105 THR A O 1
ATOM 847 N N . PHE A 1 106 ? 5.716 -0.334 -4.116 1.00 91.75 106 PHE A N 1
ATOM 848 C CA . PHE A 1 106 ? 4.507 0.452 -3.857 1.00 91.75 106 PHE A CA 1
ATOM 849 C C . PHE A 1 106 ? 3.243 -0.409 -3.874 1.00 91.75 106 PHE A C 1
ATOM 851 O O . PHE A 1 106 ? 2.414 -0.320 -2.978 1.00 91.75 106 PHE A O 1
ATOM 858 N N . GLU A 1 107 ? 3.099 -1.264 -4.878 1.00 88.38 107 GLU A N 1
ATOM 859 C CA . GLU A 1 107 ? 1.870 -2.010 -5.118 1.00 88.38 107 GLU A CA 1
ATOM 860 C C . GLU A 1 107 ? 1.598 -3.115 -4.065 1.00 88.38 107 GLU A C 1
ATOM 862 O O . GLU A 1 107 ? 0.457 -3.207 -3.590 1.00 88.38 107 GLU A O 1
ATOM 867 N N . PRO A 1 108 ? 2.602 -3.890 -3.602 1.00 87.19 108 PRO A N 1
ATOM 868 C CA . PRO A 1 108 ? 2.461 -4.741 -2.420 1.00 87.19 108 PRO A CA 1
ATOM 869 C C . PRO A 1 108 ? 2.205 -3.962 -1.126 1.00 87.19 108 PRO A C 1
ATOM 871 O O . PRO A 1 108 ? 1.343 -4.369 -0.346 1.00 87.19 108 PRO A O 1
ATOM 874 N N . LEU A 1 109 ? 2.909 -2.844 -0.900 1.00 89.56 109 LEU A N 1
ATOM 875 C CA . LEU A 1 109 ? 2.713 -2.028 0.302 1.00 89.56 109 LEU A CA 1
ATOM 876 C C . LEU A 1 109 ? 1.308 -1.426 0.330 1.00 89.56 109 LEU A C 1
ATOM 878 O O . LEU A 1 109 ? 0.656 -1.495 1.362 1.00 89.56 109 LEU A O 1
ATOM 882 N N . ASN A 1 110 ? 0.797 -0.920 -0.793 1.00 88.25 110 ASN A N 1
ATOM 883 C CA . ASN A 1 110 ? -0.542 -0.342 -0.852 1.00 88.25 110 ASN A CA 1
ATOM 884 C C . ASN A 1 110 ? -1.604 -1.344 -0.393 1.00 88.25 110 ASN A C 1
ATOM 886 O O . ASN A 1 110 ? -2.443 -1.001 0.421 1.00 88.25 110 ASN A O 1
ATOM 890 N N . ARG A 1 111 ? -1.512 -2.610 -0.822 1.00 85.94 111 ARG A N 1
ATOM 891 C CA . ARG A 1 111 ? -2.428 -3.669 -0.358 1.00 85.94 111 ARG A CA 1
ATOM 892 C C . ARG A 1 111 ? -2.367 -3.900 1.143 1.00 85.94 111 ARG A C 1
ATOM 894 O O . ARG A 1 111 ? -3.382 -4.190 1.768 1.00 85.94 111 ARG A O 1
ATOM 901 N N . TYR A 1 1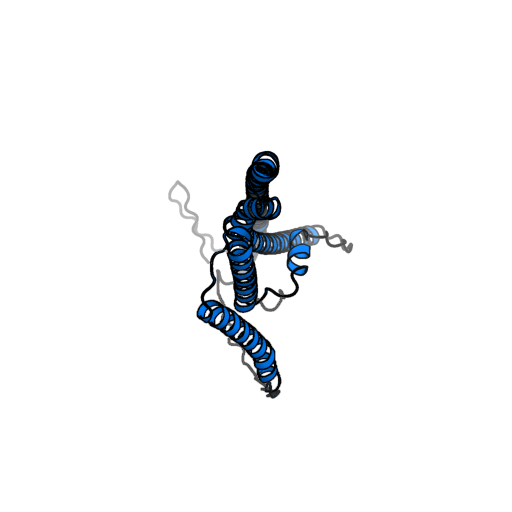12 ? -1.161 -3.854 1.698 1.00 87.94 112 TYR A N 1
ATOM 902 C CA . TYR A 1 112 ? -0.986 -3.972 3.135 1.00 87.94 112 TYR A CA 1
ATOM 903 C C . TYR A 1 112 ? -1.591 -2.756 3.850 1.00 87.94 112 TYR A C 1
ATOM 905 O O . TYR A 1 112 ? -2.269 -2.923 4.857 1.00 87.94 112 TYR A O 1
ATOM 913 N N . GLY A 1 113 ? -1.429 -1.556 3.285 1.00 90.06 113 GLY A N 1
ATOM 914 C CA . GLY A 1 113 ? -2.097 -0.332 3.729 1.00 90.06 113 GLY A CA 1
ATOM 915 C C . GLY A 1 113 ? -3.622 -0.457 3.722 1.00 90.06 113 GLY A C 1
ATOM 916 O O . GLY A 1 113 ? -4.245 -0.162 4.737 1.00 90.06 113 GLY A O 1
ATOM 917 N N . ASP A 1 114 ? -4.203 -0.985 2.641 1.00 87.12 114 ASP A N 1
ATOM 918 C CA . ASP A 1 114 ? -5.649 -1.213 2.507 1.00 87.12 114 ASP A CA 1
ATOM 919 C C . ASP A 1 114 ? -6.170 -2.153 3.614 1.00 87.12 114 ASP A C 1
ATOM 921 O O . ASP A 1 114 ? -7.218 -1.910 4.216 1.00 87.12 114 ASP A O 1
ATOM 925 N N . GLN A 1 115 ? -5.420 -3.218 3.928 1.00 87.81 115 GLN A N 1
ATOM 926 C CA . GLN A 1 115 ? -5.769 -4.142 5.011 1.00 87.81 115 GLN A CA 1
ATOM 927 C C . GLN A 1 115 ? -5.687 -3.465 6.384 1.00 87.81 115 GLN A C 1
ATOM 929 O O . GLN A 1 115 ? -6.631 -3.561 7.163 1.00 87.81 115 GLN A O 1
ATOM 934 N N . VAL A 1 116 ? -4.602 -2.739 6.667 1.00 90.06 116 VAL A N 1
ATOM 935 C CA . VAL A 1 116 ? -4.435 -2.012 7.938 1.00 90.06 116 VAL A CA 1
ATOM 936 C C . VAL A 1 116 ? -5.526 -0.955 8.114 1.00 90.06 116 VAL A C 1
ATOM 938 O O . VAL A 1 116 ? -6.043 -0.779 9.213 1.00 90.06 116 VAL A O 1
ATOM 941 N N . GLN A 1 117 ? -5.916 -0.273 7.037 1.00 89.56 117 GLN A N 1
ATOM 942 C CA . GLN A 1 117 ? -7.010 0.694 7.050 1.00 89.56 117 GLN A CA 1
ATOM 943 C C . GLN A 1 117 ? -8.350 0.031 7.390 1.00 89.56 117 GLN A C 1
ATOM 945 O O . GLN A 1 117 ? -9.141 0.598 8.145 1.00 89.56 117 GLN A O 1
ATOM 950 N N . LYS A 1 118 ? -8.609 -1.166 6.853 1.00 87.38 118 LYS A N 1
ATOM 951 C CA . LYS A 1 118 ? -9.801 -1.943 7.199 1.00 87.38 118 LYS A CA 1
ATOM 952 C C . LYS A 1 118 ? -9.801 -2.322 8.682 1.00 87.38 118 LYS A C 1
ATOM 954 O O . LYS A 1 118 ? -10.796 -2.070 9.356 1.00 87.38 118 LYS A O 1
ATOM 959 N N . ASP A 1 119 ? -8.687 -2.851 9.181 1.00 87.69 119 ASP A N 1
ATOM 960 C CA . ASP A 1 119 ? -8.550 -3.253 10.585 1.00 87.69 119 ASP A CA 1
ATOM 961 C C . ASP A 1 119 ? -8.743 -2.044 11.528 1.00 87.69 119 ASP A C 1
ATOM 963 O O . ASP A 1 119 ? -9.456 -2.135 12.525 1.00 87.69 119 ASP A O 1
ATOM 967 N N . LEU A 1 120 ? -8.201 -0.871 11.170 1.00 91.25 120 LEU A N 1
ATOM 968 C CA . LEU A 1 120 ? -8.433 0.397 11.879 1.00 91.25 120 LEU A CA 1
ATOM 969 C C . LEU A 1 120 ? -9.914 0.795 11.911 1.00 91.25 120 LEU A C 1
ATOM 971 O O . LEU A 1 120 ? -10.400 1.246 12.947 1.00 91.25 120 LEU A O 1
ATOM 975 N N . GLY A 1 121 ? -10.634 0.624 10.800 1.00 88.69 121 GLY A N 1
ATOM 976 C CA . GLY A 1 121 ? -12.070 0.898 10.731 1.00 88.69 121 GLY A CA 1
ATOM 977 C C . GLY A 1 121 ? -12.903 -0.045 11.607 1.00 88.69 121 GLY A C 1
ATOM 978 O O . GLY A 1 121 ? -13.877 0.389 12.228 1.00 88.69 121 GLY A O 1
ATOM 979 N N . ASP A 1 122 ? -12.508 -1.317 11.698 1.00 88.56 122 ASP A N 1
ATOM 980 C CA . ASP A 1 122 ? -13.151 -2.301 12.574 1.00 88.56 122 ASP A CA 1
ATOM 981 C C . ASP A 1 122 ? -12.900 -1.967 14.060 1.00 88.56 122 ASP A C 1
ATOM 983 O O . ASP A 1 122 ? -13.841 -1.994 14.861 1.00 88.56 122 ASP A O 1
ATOM 987 N N . ILE A 1 123 ? -11.680 -1.541 14.416 1.00 90.62 123 ILE A N 1
ATOM 988 C CA . ILE A 1 123 ? -11.336 -1.063 15.768 1.00 90.62 123 ILE A CA 1
ATOM 989 C C . ILE A 1 123 ? -12.093 0.229 16.113 1.00 90.62 123 ILE A C 1
ATOM 991 O O . ILE A 1 123 ? -12.672 0.313 17.195 1.00 90.62 123 ILE A O 1
ATOM 995 N N . GLU A 1 124 ? -12.161 1.219 15.210 1.00 92.44 124 GLU A N 1
ATOM 996 C CA . GLU A 1 124 ? -12.957 2.447 15.418 1.00 92.44 124 GLU A CA 1
ATOM 997 C C . GLU A 1 124 ? -14.420 2.108 15.712 1.00 92.44 124 GLU A C 1
ATOM 999 O O . GLU A 1 124 ? -15.033 2.679 16.617 1.00 92.44 124 GLU A O 1
ATOM 1004 N N . LYS A 1 125 ? -14.993 1.155 14.968 1.00 88.50 125 LYS A N 1
ATOM 1005 C CA . LYS A 1 125 ? -16.377 0.722 15.163 1.00 88.50 125 LYS A CA 1
ATOM 1006 C C . LYS A 1 125 ? -16.580 0.066 16.531 1.00 88.50 125 LYS A C 1
ATOM 1008 O O . LYS A 1 125 ? -17.565 0.386 17.198 1.00 88.50 125 LYS A O 1
ATOM 1013 N N . ALA A 1 126 ? -15.670 -0.813 16.950 1.00 88.56 126 ALA A N 1
ATOM 1014 C CA . ALA A 1 126 ? -15.717 -1.458 18.262 1.00 88.56 126 ALA A CA 1
ATOM 1015 C C . ALA A 1 126 ? -15.564 -0.439 19.403 1.00 88.56 126 ALA A C 1
ATOM 1017 O O . ALA A 1 126 ? -16.364 -0.429 20.339 1.00 88.56 126 ALA A O 1
ATOM 1018 N N . LEU A 1 127 ? -14.604 0.480 19.282 1.00 89.81 127 LEU A N 1
ATOM 1019 C CA . LEU A 1 127 ? -14.353 1.532 20.264 1.00 89.81 127 LEU A CA 1
ATOM 1020 C C . LEU A 1 127 ? -15.555 2.475 20.398 1.00 89.81 127 LEU A C 1
ATOM 1022 O O . LEU A 1 127 ? -15.980 2.782 21.509 1.00 89.81 127 LEU A O 1
ATOM 1026 N N . ASN A 1 128 ? -16.154 2.890 19.278 1.00 89.19 128 ASN A N 1
ATOM 1027 C CA . ASN A 1 128 ? -17.367 3.705 19.287 1.00 89.19 128 ASN A CA 1
ATOM 1028 C C . ASN A 1 128 ? -18.529 2.971 19.975 1.00 89.19 128 ASN A C 1
ATOM 1030 O O . ASN A 1 128 ? -19.229 3.580 20.781 1.00 89.19 128 ASN A O 1
ATOM 1034 N N . ALA A 1 129 ? -18.717 1.673 19.709 1.00 86.38 129 ALA A N 1
ATOM 1035 C CA . ALA A 1 129 ? -19.757 0.873 20.359 1.00 86.38 129 ALA A CA 1
ATOM 1036 C C . ALA A 1 129 ? -19.572 0.809 21.887 1.00 86.38 129 ALA A C 1
ATOM 1038 O O . ALA A 1 129 ? -20.529 1.044 22.625 1.00 86.38 129 ALA A O 1
ATOM 1039 N N . LEU A 1 130 ? -18.341 0.578 22.360 1.00 86.19 130 LEU A N 1
ATOM 1040 C CA . LEU A 1 130 ? -18.015 0.568 23.791 1.00 86.19 130 LEU A CA 1
ATOM 1041 C C . LEU A 1 130 ? -18.201 1.943 24.443 1.00 86.19 130 LEU A C 1
ATOM 1043 O O . LEU A 1 130 ? -18.765 2.040 25.532 1.00 86.19 130 LEU A O 1
ATOM 1047 N N . CYS A 1 131 ? -17.790 3.018 23.767 1.00 85.25 131 CYS A N 1
ATOM 1048 C CA . CYS A 1 131 ? -18.001 4.382 24.245 1.00 85.25 131 CYS A CA 1
ATOM 1049 C C . CYS A 1 131 ? -19.492 4.718 24.370 1.00 85.25 131 CYS A C 1
ATOM 1051 O O . CYS A 1 131 ? -19.903 5.267 25.391 1.00 85.25 131 CYS A O 1
ATOM 1053 N N . PHE A 1 132 ? -20.315 4.362 23.376 1.00 83.88 132 PHE A N 1
ATOM 1054 C CA . PHE A 1 132 ? -21.760 4.596 23.443 1.00 83.88 132 PHE A CA 1
ATOM 1055 C C . PHE A 1 132 ? -22.413 3.806 24.577 1.00 83.88 132 PHE A C 1
ATOM 1057 O O . PHE A 1 132 ? -23.213 4.379 25.320 1.00 83.88 132 PHE A O 1
ATOM 1064 N N . LEU A 1 133 ? -22.021 2.543 24.762 1.00 83.06 133 LEU A N 1
ATOM 1065 C CA . LEU A 1 133 ? -22.491 1.721 25.874 1.00 83.06 133 LEU A CA 1
ATOM 1066 C C . LEU A 1 133 ? -22.152 2.377 27.221 1.00 83.06 133 LEU A C 1
ATOM 1068 O O . LEU A 1 133 ? -23.046 2.609 28.032 1.00 83.06 133 LEU A O 1
ATOM 1072 N N . ASN A 1 134 ? -20.899 2.790 27.418 1.00 83.81 134 ASN A N 1
ATOM 1073 C CA . ASN A 1 134 ? -20.460 3.425 28.660 1.00 83.81 134 ASN A CA 1
ATOM 1074 C C . ASN A 1 134 ? -21.192 4.756 28.934 1.00 83.81 134 ASN A C 1
ATOM 1076 O O . ASN A 1 134 ? -21.636 5.010 30.052 1.00 83.81 134 ASN A O 1
ATOM 1080 N N . THR A 1 135 ? -21.403 5.589 27.904 1.00 81.62 135 THR A N 1
ATOM 1081 C CA . THR A 1 135 ? -22.180 6.836 28.058 1.00 81.62 135 THR A CA 1
ATOM 1082 C C . THR A 1 135 ? -23.651 6.587 28.385 1.00 81.62 135 THR A C 1
ATOM 1084 O O . THR A 1 135 ? -24.250 7.376 29.112 1.00 81.62 135 THR A O 1
ATOM 1087 N N . SER A 1 136 ? -24.234 5.496 27.879 1.00 80.06 136 SER A N 1
ATOM 1088 C CA . SER A 1 136 ? -25.628 5.146 28.166 1.00 80.06 136 SER A CA 1
ATOM 1089 C C . SER A 1 136 ? -25.826 4.726 29.624 1.00 80.06 136 SER A C 1
ATOM 1091 O O . SER A 1 136 ? -26.793 5.155 30.250 1.00 80.06 136 SER A O 1
ATOM 1093 N N . ILE A 1 137 ? -24.865 3.984 30.187 1.00 78.94 137 ILE A N 1
ATOM 1094 C CA . ILE A 1 137 ? -24.871 3.559 31.593 1.00 78.94 137 ILE A CA 1
ATOM 1095 C C . ILE A 1 137 ? -24.721 4.779 32.511 1.00 78.94 137 ILE A C 1
ATOM 1097 O O . ILE A 1 137 ? -25.554 5.002 33.386 1.00 78.94 137 ILE A O 1
ATOM 1101 N N . ALA A 1 138 ? -23.733 5.642 32.248 1.00 79.38 138 ALA A N 1
ATOM 1102 C CA . ALA A 1 138 ? -23.512 6.855 33.042 1.00 79.38 138 ALA A CA 1
ATOM 1103 C C . ALA A 1 138 ? -24.698 7.843 32.984 1.00 79.38 138 ALA A C 1
ATOM 1105 O O . ALA A 1 138 ? -25.008 8.534 33.960 1.00 79.38 138 ALA A O 1
ATOM 1106 N N . GLY A 1 139 ? -25.377 7.916 31.834 1.00 75.88 139 GLY A N 1
ATOM 1107 C CA . GLY A 1 139 ? -26.585 8.722 31.661 1.00 75.88 139 GLY A CA 1
ATOM 1108 C C . GLY A 1 139 ? -27.772 8.204 32.475 1.00 75.88 139 GLY A C 1
ATOM 1109 O O . GLY A 1 139 ? -28.491 9.010 33.066 1.00 75.88 139 GLY A O 1
ATOM 1110 N N . ALA A 1 140 ? -27.946 6.879 32.554 1.00 77.56 140 ALA A N 1
ATOM 1111 C CA . ALA A 1 140 ? -29.011 6.248 33.333 1.00 77.56 140 ALA A CA 1
ATOM 1112 C C . ALA A 1 140 ? -28.873 6.521 34.841 1.00 77.56 140 ALA A C 1
ATOM 1114 O O . ALA A 1 140 ? -29.864 6.824 35.502 1.00 77.56 140 ALA A O 1
ATOM 1115 N N . GLU A 1 141 ? -27.650 6.498 35.378 1.00 79.38 141 GLU A N 1
ATOM 1116 C CA . GLU A 1 141 ? -27.389 6.796 36.796 1.00 79.38 141 GLU A CA 1
ATOM 1117 C C . GLU A 1 141 ? -27.651 8.263 37.162 1.00 79.38 141 GLU A C 1
ATOM 1119 O O . GLU A 1 141 ? -28.020 8.578 38.292 1.00 79.38 141 GLU A O 1
ATOM 1124 N N . SER A 1 142 ? -27.483 9.176 36.204 1.00 78.31 142 SER A N 1
ATOM 1125 C CA . SER A 1 142 ? -27.570 10.616 36.458 1.00 78.31 142 SER A CA 1
ATOM 1126 C C . SER A 1 142 ? -29.009 11.148 36.524 1.00 78.31 142 SER A C 1
ATOM 1128 O O . SER A 1 142 ? -29.197 12.317 36.862 1.00 78.31 142 SER A O 1
ATOM 1130 N N . GLY A 1 143 ? -30.024 10.338 36.184 1.00 77.38 143 GLY A N 1
ATOM 1131 C CA . GLY A 1 143 ? -31.452 10.692 36.278 1.00 77.38 143 GLY A CA 1
ATOM 1132 C C . GLY A 1 143 ? -31.876 11.950 35.502 1.00 77.38 143 GLY A C 1
ATOM 1133 O O . GLY A 1 143 ? -32.964 12.481 35.724 1.00 77.38 143 GLY A O 1
ATOM 1134 N N . LEU A 1 144 ? -31.012 12.472 34.626 1.00 73.06 144 LEU A N 1
ATOM 1135 C CA . LEU A 1 144 ? -31.196 13.757 33.965 1.00 73.06 144 LEU A CA 1
ATOM 1136 C C . LEU A 1 144 ? -31.728 13.527 32.547 1.00 73.06 144 LEU A C 1
ATOM 1138 O O . LEU A 1 144 ? -30.970 13.250 31.621 1.00 73.06 144 LEU A O 1
ATOM 1142 N N . ASP A 1 145 ? -33.038 13.694 32.389 1.00 69.88 145 ASP A N 1
ATOM 1143 C CA . ASP A 1 145 ? -33.845 13.421 31.185 1.00 69.88 145 ASP A CA 1
ATOM 1144 C C . ASP A 1 145 ? -33.582 14.374 29.993 1.00 69.88 145 ASP A C 1
ATOM 1146 O O . ASP A 1 145 ? -34.452 14.655 29.165 1.00 69.88 145 ASP A O 1
ATOM 1150 N N . LYS A 1 146 ? -32.376 14.948 29.896 1.00 72.00 146 LYS A N 1
ATOM 1151 C CA . LYS A 1 146 ? -32.015 15.819 28.776 1.00 72.00 146 LYS A CA 1
ATOM 1152 C C . LYS A 1 146 ? -31.513 14.971 27.606 1.00 72.00 146 LYS A C 1
ATOM 1154 O O . LYS A 1 146 ? -30.558 14.217 27.792 1.00 72.00 146 LYS A O 1
ATOM 1159 N N . PRO A 1 147 ? -32.060 15.144 26.387 1.00 61.34 147 PRO A N 1
ATOM 1160 C CA . PRO A 1 147 ? -31.544 14.481 25.198 1.00 61.34 147 PRO A CA 1
ATOM 1161 C C . PRO A 1 147 ? -30.122 14.980 24.934 1.00 61.34 147 PRO A C 1
ATOM 1163 O O . PRO A 1 147 ? -29.915 16.061 24.379 1.00 61.34 147 PRO A O 1
ATOM 1166 N N . GLN A 1 148 ? -29.125 14.218 25.381 1.00 64.38 148 GLN A N 1
ATOM 1167 C CA . GLN A 1 148 ? -27.740 14.501 25.052 1.00 64.38 148 GLN A CA 1
ATOM 1168 C C . GLN A 1 148 ? -27.554 14.257 23.557 1.00 64.38 148 GLN A C 1
ATOM 1170 O O . GLN A 1 148 ? -27.866 13.189 23.025 1.00 64.38 148 GLN A O 1
ATOM 1175 N N . THR A 1 149 ? -27.047 15.272 22.863 1.00 71.81 149 THR A N 1
ATOM 1176 C CA . THR A 1 149 ? -26.560 15.120 21.496 1.00 71.81 149 THR A CA 1
ATOM 1177 C C . THR A 1 149 ? -25.489 14.041 21.511 1.00 71.81 149 THR A C 1
ATOM 1179 O O . THR A 1 149 ? -24.464 14.218 22.171 1.00 71.81 149 THR A O 1
ATOM 1182 N N . ARG A 1 150 ? -25.742 12.917 20.829 1.00 63.22 150 ARG A N 1
ATOM 1183 C CA . ARG A 1 150 ? -24.797 11.799 20.781 1.00 63.22 150 ARG A CA 1
ATOM 1184 C C . ARG A 1 150 ? -23.423 12.323 20.351 1.00 63.22 150 ARG A C 1
ATOM 1186 O O . ARG A 1 150 ? -23.352 12.994 19.315 1.00 63.22 150 ARG A O 1
ATOM 1193 N N . PRO A 1 151 ? -22.353 12.049 21.115 1.00 70.12 151 PRO A N 1
ATOM 1194 C CA . PRO A 1 151 ? -21.019 12.459 20.718 1.00 70.12 151 PRO A CA 1
ATOM 1195 C C . PRO A 1 151 ? -20.716 11.846 19.351 1.00 70.12 151 PRO A C 1
ATOM 1197 O O . PRO A 1 151 ? -20.977 10.666 19.108 1.00 70.12 151 PRO A O 1
ATOM 1200 N N . LYS A 1 152 ? -20.221 12.670 18.426 1.00 77.56 152 LYS A N 1
ATOM 1201 C CA . LYS A 1 152 ? -19.802 12.188 17.112 1.00 77.56 152 LYS A CA 1
ATOM 1202 C C . LYS A 1 152 ? -18.601 11.267 17.343 1.00 77.56 152 LYS A C 1
ATOM 1204 O O . LYS A 1 152 ? -17.579 11.730 17.842 1.00 77.56 152 LYS A O 1
ATOM 1209 N N . GLY A 1 153 ? -18.769 9.974 17.066 1.00 79.56 153 GLY A N 1
ATOM 1210 C CA . GLY A 1 153 ? -17.708 8.979 17.230 1.00 79.56 153 GLY A CA 1
ATOM 1211 C C . GLY A 1 153 ? -16.508 9.257 16.321 1.00 79.56 153 GLY A C 1
ATOM 1212 O O . GLY A 1 153 ? -16.565 10.132 15.451 1.00 79.56 153 GLY A O 1
ATOM 1213 N N . LEU A 1 154 ? -15.426 8.499 16.500 1.00 82.06 154 LEU A N 1
ATOM 1214 C CA . LEU A 1 154 ? -14.317 8.515 15.546 1.00 82.06 154 LEU A CA 1
ATOM 1215 C C . LEU A 1 154 ? -14.811 7.949 14.209 1.00 82.06 154 LEU A C 1
ATOM 1217 O O . LEU A 1 154 ? -15.251 6.805 14.156 1.00 82.06 154 LEU A O 1
ATOM 1221 N N . THR A 1 155 ? -14.789 8.761 13.151 1.00 83.06 155 THR A N 1
ATOM 1222 C CA . THR A 1 155 ? -15.198 8.350 11.793 1.00 83.06 155 THR A CA 1
ATOM 1223 C C . THR A 1 155 ? -14.070 8.485 10.781 1.00 83.06 155 THR A C 1
ATOM 1225 O O . THR A 1 155 ? -14.320 8.430 9.577 1.00 83.06 155 THR A O 1
ATOM 1228 N N . HIS A 1 156 ? -12.838 8.718 11.244 1.00 81.75 156 HIS A N 1
ATOM 1229 C CA . HIS A 1 156 ? -11.753 9.127 10.366 1.00 81.75 156 HIS A CA 1
ATOM 1230 C C . HIS A 1 156 ? -11.487 8.045 9.322 1.00 81.75 156 HIS A C 1
ATOM 1232 O O . HIS A 1 156 ? -11.537 8.331 8.128 1.00 81.75 156 HIS A O 1
ATOM 1238 N N . PHE A 1 157 ? -11.295 6.794 9.744 1.00 81.06 157 PHE A N 1
ATOM 1239 C CA . PHE A 1 157 ? -11.027 5.688 8.825 1.00 81.06 157 PHE A CA 1
ATOM 1240 C C . PHE A 1 157 ? -12.290 5.121 8.191 1.00 81.06 157 PHE A C 1
ATOM 1242 O O . PHE A 1 157 ? -12.241 4.632 7.062 1.00 81.06 157 PHE A O 1
ATOM 1249 N N . GLN A 1 158 ? -13.433 5.255 8.857 1.00 78.88 158 GLN A N 1
ATOM 1250 C CA . GLN A 1 158 ? -14.723 4.853 8.305 1.00 78.88 158 GLN A CA 1
ATOM 1251 C C . GLN A 1 158 ? -15.090 5.646 7.040 1.00 78.88 158 GLN A C 1
ATOM 1253 O O . GLN A 1 158 ? -15.536 5.063 6.050 1.00 78.88 158 GLN A O 1
ATOM 1258 N N . ASP A 1 159 ? -14.819 6.953 7.020 1.00 81.12 159 ASP A N 1
ATOM 1259 C CA . ASP A 1 159 ? -15.024 7.788 5.833 1.00 81.12 159 ASP A CA 1
ATOM 1260 C C . ASP A 1 159 ? -14.090 7.386 4.682 1.00 81.12 159 ASP A C 1
ATOM 1262 O O . ASP A 1 159 ? -14.499 7.414 3.519 1.00 81.12 159 ASP A O 1
ATOM 1266 N N . PHE A 1 160 ? -12.858 6.956 4.976 1.00 77.38 160 PHE A N 1
ATOM 1267 C CA . PHE A 1 160 ? -11.944 6.427 3.957 1.00 77.38 160 PHE A CA 1
ATOM 1268 C C . PHE A 1 160 ? -12.358 5.040 3.458 1.00 77.38 160 PHE A C 1
ATOM 1270 O O . PHE A 1 160 ? -12.310 4.798 2.254 1.00 77.38 160 PHE A O 1
ATOM 1277 N N . ALA A 1 161 ? -12.821 4.150 4.337 1.00 72.81 161 ALA A N 1
ATOM 1278 C CA . ALA A 1 161 ? -13.340 2.837 3.952 1.00 72.81 161 ALA A CA 1
ATOM 1279 C C . ALA A 1 161 ? -14.566 2.965 3.031 1.00 72.81 161 ALA A C 1
ATOM 1281 O O . ALA A 1 161 ? -14.693 2.245 2.042 1.00 72.81 161 ALA A O 1
ATOM 1282 N N . ASN A 1 162 ? -15.432 3.946 3.297 1.00 73.00 162 ASN A N 1
ATOM 1283 C CA . ASN A 1 162 ? -16.603 4.239 2.470 1.00 73.00 162 ASN A CA 1
ATOM 1284 C C . ASN A 1 162 ? -16.249 4.877 1.112 1.00 73.00 162 ASN A C 1
ATOM 1286 O O . ASN A 1 162 ? -17.055 4.825 0.180 1.00 73.00 162 ASN A O 1
ATOM 1290 N N . ARG A 1 163 ? -15.054 5.470 0.974 1.00 69.75 163 ARG A N 1
ATOM 1291 C CA . ARG A 1 163 ? -14.549 6.048 -0.286 1.00 69.75 163 ARG A CA 1
ATOM 1292 C C . ARG A 1 163 ? -13.986 5.019 -1.256 1.00 69.75 163 ARG A C 1
ATOM 1294 O O . ARG A 1 163 ? -13.660 5.408 -2.376 1.00 69.75 163 ARG A O 1
ATOM 1301 N N . GLU A 1 164 ? -13.911 3.742 -0.891 1.00 61.59 164 GLU A N 1
ATOM 1302 C CA . GLU A 1 164 ? -13.629 2.665 -1.838 1.00 61.59 164 GLU A CA 1
ATOM 1303 C C . GLU A 1 164 ? -14.937 2.010 -2.322 1.00 61.59 164 GLU A C 1
ATOM 1305 O O . GLU A 1 164 ? -15.338 0.956 -1.817 1.00 61.59 164 GLU A O 1
ATOM 1310 N N . PRO A 1 165 ? -15.649 2.588 -3.316 1.00 45.91 165 PRO A N 1
ATOM 1311 C CA . PRO A 1 165 ? -16.826 1.966 -3.897 1.00 45.91 165 PRO A CA 1
ATOM 1312 C C . PRO A 1 165 ? -16.401 0.722 -4.678 1.00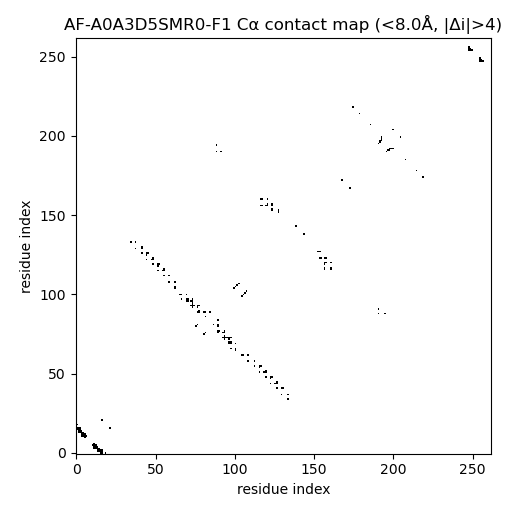 45.91 165 PRO A C 1
ATOM 1314 O O . PRO A 1 165 ? -16.080 0.750 -5.867 1.00 45.91 165 PRO A O 1
ATOM 1317 N N . GLY A 1 166 ? -16.435 -0.402 -3.976 1.00 54.47 166 GLY A N 1
ATOM 1318 C CA . GLY A 1 166 ? -16.223 -1.723 -4.521 1.00 54.47 166 GLY A CA 1
ATOM 1319 C C . GLY A 1 166 ? -14.779 -2.152 -4.396 1.00 54.47 166 GLY A C 1
ATOM 1320 O O . GLY A 1 166 ? -14.006 -1.985 -5.337 1.00 54.47 166 GLY A O 1
ATOM 1321 N N . GLN A 1 167 ? -14.491 -2.837 -3.288 1.00 57.62 167 GLN A N 1
ATOM 1322 C CA . GLN A 1 167 ? -13.506 -3.909 -3.203 1.00 57.62 167 GLN A CA 1
ATOM 1323 C C . GLN A 1 167 ? -13.480 -4.626 -4.559 1.00 57.62 167 GLN A C 1
ATOM 1325 O O . GLN A 1 167 ? -14.393 -5.388 -4.910 1.00 57.62 167 GLN A O 1
ATOM 1330 N N . LEU A 1 168 ? -12.516 -4.257 -5.410 1.00 56.09 168 LEU A N 1
ATOM 1331 C CA . LEU A 1 168 ? -12.427 -4.785 -6.760 1.00 56.09 168 LEU A CA 1
ATOM 1332 C C . LEU A 1 168 ? -12.200 -6.273 -6.550 1.00 56.09 168 LEU A C 1
ATOM 1334 O O . LEU A 1 168 ? -11.109 -6.658 -6.144 1.00 56.09 168 LEU A O 1
ATOM 1338 N N . SER A 1 169 ? -13.238 -7.087 -6.778 1.00 64.56 169 SER A N 1
ATOM 1339 C CA . SER A 1 169 ? -13.158 -8.544 -6.661 1.00 64.56 169 SER A CA 1
ATOM 1340 C C . SER A 1 169 ? -11.807 -8.981 -7.207 1.00 64.56 169 SER A C 1
ATOM 1342 O O . SER A 1 169 ? -11.536 -8.629 -8.356 1.00 64.56 169 SER A O 1
ATOM 1344 N N . VAL A 1 170 ? -10.988 -9.669 -6.403 1.00 67.38 170 VAL A N 1
ATOM 1345 C CA . VAL A 1 170 ? -9.607 -10.117 -6.690 1.00 67.38 170 VAL A CA 1
ATOM 1346 C C . VAL A 1 170 ? -9.269 -10.279 -8.190 1.00 67.38 170 VAL A C 1
ATOM 1348 O O . VAL A 1 170 ? -8.262 -9.709 -8.623 1.00 67.38 170 VAL A O 1
ATOM 1351 N N . PRO A 1 171 ? -10.106 -10.929 -9.034 1.00 72.31 171 PRO A N 1
ATOM 1352 C CA . PRO A 1 171 ? -9.886 -11.000 -10.485 1.00 72.31 171 PRO A CA 1
ATOM 1353 C C . PRO A 1 171 ? -9.673 -9.656 -11.207 1.00 72.31 171 PRO A C 1
ATOM 1355 O O . PRO A 1 171 ? -8.883 -9.584 -12.141 1.00 72.31 171 PRO A O 1
ATOM 1358 N N . LYS A 1 172 ? -10.341 -8.571 -10.805 1.00 73.31 172 LYS A N 1
ATOM 1359 C CA . LYS A 1 172 ? -10.230 -7.257 -11.458 1.00 73.31 172 LYS A CA 1
ATOM 1360 C C . LYS A 1 172 ? -8.913 -6.555 -11.132 1.00 73.31 172 LYS A C 1
ATOM 1362 O O . LYS A 1 172 ? -8.331 -5.931 -12.014 1.00 73.31 172 LYS A O 1
ATOM 1367 N N . ALA A 1 173 ? -8.446 -6.649 -9.886 1.00 73.69 173 ALA A N 1
ATOM 1368 C CA . ALA A 1 173 ? -7.150 -6.101 -9.493 1.00 73.69 173 ALA A CA 1
ATOM 1369 C C . ALA A 1 173 ? -6.008 -6.853 -10.194 1.00 73.69 173 ALA A C 1
ATOM 1371 O O . ALA A 1 173 ? -5.080 -6.230 -10.705 1.00 73.69 173 ALA A O 1
ATOM 1372 N N . PHE A 1 174 ? -6.122 -8.180 -10.295 1.00 77.25 174 PHE A N 1
ATOM 1373 C CA . PHE A 1 174 ? -5.188 -9.007 -11.057 1.00 77.25 174 PHE A CA 1
ATOM 1374 C C . PHE A 1 174 ? -5.191 -8.664 -12.553 1.00 77.25 174 PHE A C 1
ATOM 1376 O O . PHE A 1 174 ? -4.131 -8.446 -13.134 1.00 77.25 174 PHE A O 1
ATOM 1383 N N . ALA A 1 175 ? -6.371 -8.511 -13.164 1.00 77.94 175 ALA A N 1
ATOM 1384 C CA . ALA A 1 175 ? -6.482 -8.122 -14.567 1.00 77.94 175 ALA A CA 1
ATOM 1385 C C . ALA A 1 175 ? -5.837 -6.755 -14.848 1.00 77.94 175 ALA A C 1
ATOM 1387 O O . ALA A 1 175 ? -5.096 -6.623 -15.817 1.00 77.94 175 ALA A O 1
ATOM 1388 N N . LYS A 1 176 ? -6.043 -5.751 -13.981 1.00 77.75 176 LYS A N 1
ATOM 1389 C CA . LYS A 1 176 ? -5.379 -4.441 -14.113 1.00 77.75 176 LYS A CA 1
ATOM 1390 C C . LYS A 1 176 ? -3.851 -4.557 -14.107 1.00 77.75 176 LYS A C 1
ATOM 1392 O O . LYS A 1 176 ? -3.195 -3.862 -14.875 1.00 77.75 176 LYS A O 1
ATOM 1397 N N . ARG A 1 177 ? -3.290 -5.446 -13.282 1.00 76.94 177 ARG A N 1
ATOM 1398 C CA . ARG A 1 177 ? -1.838 -5.680 -13.217 1.00 76.94 177 ARG A CA 1
ATOM 1399 C C . ARG A 1 177 ? -1.316 -6.372 -14.453 1.00 76.94 177 ARG A C 1
ATOM 1401 O O . ARG A 1 177 ? -0.329 -5.916 -15.005 1.00 76.94 177 ARG A O 1
ATOM 1408 N N . LEU A 1 178 ? -1.995 -7.425 -14.911 1.00 80.38 178 LEU A N 1
ATOM 1409 C CA . LEU A 1 178 ? -1.630 -8.089 -16.161 1.00 80.38 178 LEU A CA 1
ATOM 1410 C C . LEU A 1 178 ? -1.637 -7.102 -17.323 1.00 80.38 178 LEU A C 1
ATOM 1412 O O . LEU A 1 178 ? -0.708 -7.097 -18.119 1.00 80.38 178 LEU A O 1
ATOM 1416 N N . VAL A 1 179 ? -2.640 -6.224 -17.374 1.00 80.31 179 VAL A N 1
ATOM 1417 C CA . VAL A 1 179 ? -2.716 -5.152 -18.367 1.00 80.31 179 VAL A CA 1
ATOM 1418 C C . VAL A 1 179 ? -1.533 -4.185 -18.229 1.00 80.31 179 VAL A C 1
ATOM 1420 O O . VAL A 1 179 ? -0.872 -3.911 -19.225 1.00 80.31 179 VAL A O 1
ATOM 1423 N N . ALA A 1 180 ? -1.217 -3.702 -17.024 1.00 79.88 180 ALA A N 1
ATOM 1424 C CA . ALA A 1 180 ? -0.093 -2.787 -16.803 1.00 79.88 180 ALA A CA 1
ATOM 1425 C C . ALA A 1 180 ? 1.269 -3.417 -17.151 1.00 79.88 180 ALA A C 1
ATOM 1427 O O . ALA A 1 180 ? 2.058 -2.809 -17.871 1.00 79.88 180 ALA A O 1
ATOM 1428 N N . VAL A 1 181 ? 1.521 -4.651 -16.699 1.00 80.44 181 VAL A N 1
ATOM 1429 C CA . VAL A 1 181 ? 2.735 -5.426 -17.013 1.00 80.44 18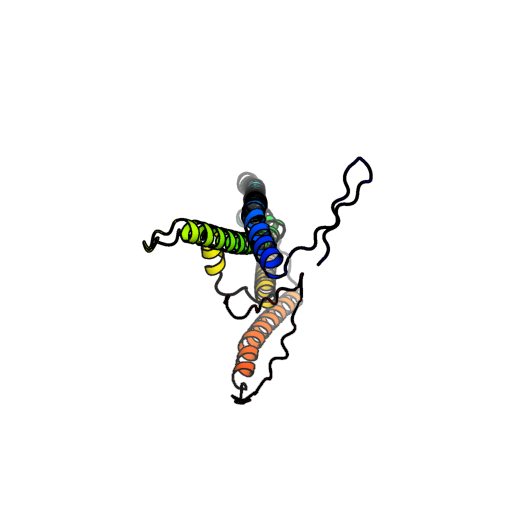1 VAL A CA 1
ATOM 1430 C C . VAL A 1 181 ? 2.848 -5.656 -18.515 1.00 80.44 181 VAL A C 1
ATOM 1432 O O . VAL A 1 181 ? 3.926 -5.505 -19.080 1.00 80.44 181 VAL A O 1
ATOM 1435 N N . TYR A 1 182 ? 1.735 -5.970 -19.175 1.00 81.19 182 TYR A N 1
ATOM 1436 C CA . TYR A 1 182 ? 1.692 -6.145 -20.617 1.00 81.19 182 TYR A CA 1
ATOM 1437 C C . TYR A 1 182 ? 2.031 -4.853 -21.371 1.00 81.19 182 TYR A C 1
ATOM 1439 O O . TYR A 1 182 ? 2.920 -4.863 -22.219 1.00 81.19 182 TYR A O 1
ATOM 1447 N N . PHE A 1 183 ? 1.373 -3.732 -21.048 1.00 81.38 183 PHE A N 1
ATOM 1448 C CA . PHE A 1 183 ? 1.670 -2.438 -21.672 1.00 81.38 183 PHE A CA 1
ATOM 1449 C C . PHE A 1 183 ? 3.127 -2.041 -21.467 1.00 81.38 183 PHE A C 1
ATOM 1451 O O . PHE A 1 183 ? 3.772 -1.560 -22.397 1.00 81.38 183 PHE A O 1
ATOM 1458 N N . PHE A 1 184 ? 3.658 -2.293 -20.273 1.00 79.94 184 PHE A N 1
ATOM 1459 C CA . PHE A 1 184 ? 5.062 -2.067 -20.005 1.00 79.94 184 PHE A CA 1
ATOM 1460 C C . PHE A 1 184 ? 5.966 -2.962 -20.859 1.00 79.94 184 PHE A C 1
ATOM 1462 O O . PHE A 1 184 ? 6.882 -2.452 -21.491 1.00 79.94 184 PHE A O 1
ATOM 1469 N N . ALA A 1 185 ? 5.696 -4.265 -20.950 1.00 79.88 185 ALA A N 1
ATOM 1470 C CA . ALA A 1 185 ? 6.480 -5.177 -21.780 1.00 79.88 185 ALA A CA 1
ATOM 1471 C C . ALA A 1 185 ? 6.475 -4.759 -23.260 1.00 79.88 185 ALA A C 1
ATOM 1473 O O . ALA A 1 185 ? 7.524 -4.755 -23.901 1.00 79.88 185 ALA A O 1
ATOM 1474 N N . VAL A 1 186 ? 5.324 -4.337 -23.794 1.00 81.38 186 VAL A N 1
ATOM 1475 C CA . VAL A 1 186 ? 5.220 -3.790 -25.158 1.00 81.38 186 VAL A CA 1
ATOM 1476 C C . VAL A 1 186 ? 6.059 -2.525 -25.309 1.00 81.38 186 VAL A C 1
ATOM 1478 O O . VAL A 1 186 ? 6.790 -2.394 -26.287 1.00 81.38 186 VAL A O 1
ATOM 1481 N N . PHE A 1 187 ? 5.990 -1.612 -24.340 1.00 81.94 187 PHE A N 1
ATOM 1482 C CA . PHE A 1 187 ? 6.773 -0.379 -24.346 1.00 81.94 187 PHE A CA 1
ATOM 1483 C C . PHE A 1 187 ? 8.284 -0.651 -24.294 1.00 81.94 187 PHE A C 1
ATOM 1485 O O . PHE A 1 187 ? 9.037 -0.061 -25.064 1.00 81.94 187 PHE A O 1
ATOM 1492 N N . VAL A 1 188 ? 8.724 -1.595 -23.455 1.00 81.88 188 VAL A N 1
ATOM 1493 C CA . VAL A 1 188 ? 10.118 -2.061 -23.390 1.00 81.88 188 VAL A CA 1
ATOM 1494 C C . VAL A 1 188 ? 10.550 -2.623 -24.737 1.00 81.88 188 VAL A C 1
ATOM 1496 O O . VAL A 1 188 ? 11.579 -2.216 -25.259 1.00 81.88 188 VAL A O 1
ATOM 1499 N N . MET A 1 189 ? 9.761 -3.516 -25.335 1.00 81.25 189 MET A N 1
ATOM 1500 C CA . MET A 1 189 ? 10.093 -4.115 -26.630 1.00 81.25 189 MET A CA 1
ATOM 1501 C C . MET A 1 189 ? 10.164 -3.070 -27.746 1.00 81.25 189 MET A C 1
ATOM 1503 O O . MET A 1 189 ? 11.074 -3.120 -28.570 1.00 81.25 189 MET A O 1
ATOM 1507 N N . PHE A 1 190 ? 9.251 -2.098 -27.747 1.00 82.31 190 PHE A N 1
ATOM 1508 C CA . PHE A 1 190 ? 9.286 -0.973 -28.678 1.00 82.31 190 PHE A CA 1
ATOM 1509 C C . PHE A 1 190 ? 10.559 -0.134 -28.502 1.00 82.31 190 PHE A C 1
ATOM 1511 O O . PHE A 1 190 ? 11.215 0.197 -29.489 1.00 82.31 190 PHE A O 1
ATOM 1518 N N . ALA A 1 191 ? 10.955 0.152 -27.260 1.00 79.31 191 ALA A N 1
ATOM 1519 C CA . ALA A 1 191 ? 12.199 0.855 -26.965 1.00 79.31 191 ALA A CA 1
ATOM 1520 C C . ALA A 1 191 ? 13.433 0.046 -27.405 1.00 79.31 191 ALA A C 1
ATOM 1522 O O . ALA A 1 191 ? 14.312 0.588 -28.070 1.00 79.31 191 ALA A O 1
ATOM 1523 N N . LEU A 1 192 ? 13.487 -1.259 -27.116 1.00 82.25 192 LEU A N 1
ATOM 1524 C CA . LEU A 1 192 ? 14.586 -2.134 -27.543 1.00 82.25 192 LEU A CA 1
ATOM 1525 C C . LEU A 1 192 ? 14.705 -2.183 -29.074 1.00 82.25 192 LEU A C 1
ATOM 1527 O O . LEU A 1 192 ? 15.806 -2.100 -29.610 1.00 82.25 192 LEU A O 1
ATOM 1531 N N . HIS A 1 193 ? 13.582 -2.279 -29.786 1.00 82.56 193 HIS A N 1
ATOM 1532 C CA . HIS A 1 193 ? 13.582 -2.259 -31.247 1.00 82.56 193 HIS A CA 1
ATOM 1533 C C . HIS A 1 193 ? 14.089 -0.927 -31.799 1.00 82.56 193 HIS A C 1
ATOM 1535 O O . HIS A 1 193 ? 14.963 -0.919 -32.661 1.00 82.56 193 HIS A O 1
ATOM 1541 N N . THR A 1 194 ? 13.573 0.182 -31.262 1.00 81.44 194 THR A N 1
ATOM 1542 C CA . THR A 1 194 ? 13.880 1.533 -31.745 1.00 81.44 194 THR A CA 1
ATOM 1543 C C . THR A 1 194 ? 15.330 1.929 -31.462 1.00 81.44 194 THR A C 1
ATOM 1545 O O . THR A 1 194 ? 15.963 2.528 -32.322 1.00 81.44 194 THR A O 1
ATOM 1548 N N . PHE A 1 195 ? 15.876 1.587 -30.288 1.00 80.88 195 PHE A N 1
ATOM 1549 C CA . PHE A 1 195 ? 17.189 2.093 -29.851 1.00 80.88 195 PHE A CA 1
ATOM 1550 C C . PHE A 1 195 ? 18.339 1.103 -30.001 1.00 80.88 195 PHE A C 1
ATOM 1552 O O . PHE A 1 195 ? 19.483 1.524 -30.137 1.00 80.88 195 PHE A O 1
ATOM 1559 N N . LEU A 1 196 ? 18.078 -0.205 -29.964 1.00 82.62 196 LEU A N 1
ATOM 1560 C CA . LEU A 1 196 ? 19.134 -1.221 -30.080 1.00 82.62 196 LEU A CA 1
ATOM 1561 C C . LEU A 1 196 ? 19.139 -1.901 -31.449 1.00 82.62 196 LEU A C 1
ATOM 1563 O O . LEU A 1 196 ? 19.894 -2.852 -31.644 1.00 82.62 196 LEU A O 1
ATOM 1567 N N . ASN A 1 197 ? 18.284 -1.453 -32.380 1.00 84.88 197 ASN A N 1
ATOM 1568 C CA . ASN A 1 197 ? 18.029 -2.127 -33.656 1.00 84.88 197 ASN A CA 1
ATOM 1569 C C . ASN A 1 197 ? 17.768 -3.629 -33.468 1.00 84.88 197 ASN A C 1
ATOM 1571 O O . ASN A 1 197 ? 18.148 -4.464 -34.291 1.00 84.88 197 ASN A O 1
ATOM 1575 N N . PHE A 1 198 ? 17.139 -3.993 -32.346 1.00 85.06 198 PHE A N 1
ATOM 1576 C CA . PHE A 1 198 ? 16.850 -5.382 -32.055 1.00 85.06 198 PHE A CA 1
ATOM 1577 C C . PHE A 1 198 ? 15.757 -5.847 -33.016 1.00 85.06 198 PHE A C 1
ATOM 1579 O O . PHE A 1 198 ? 14.612 -5.395 -32.940 1.00 85.06 198 PHE A O 1
ATOM 1586 N N . THR A 1 199 ? 16.112 -6.714 -33.962 1.00 89.44 199 THR A N 1
ATOM 1587 C CA . THR A 1 199 ? 15.161 -7.228 -34.951 1.00 89.44 199 THR A CA 1
ATOM 1588 C C . THR A 1 199 ? 14.136 -8.100 -34.232 1.00 89.44 199 THR A C 1
ATOM 1590 O O . THR A 1 199 ? 14.448 -9.219 -33.826 1.00 89.44 199 THR A O 1
ATOM 1593 N N . ILE A 1 200 ? 12.917 -7.587 -34.037 1.00 83.44 200 ILE A N 1
ATOM 1594 C CA . ILE A 1 200 ? 11.845 -8.359 -33.407 1.00 83.44 200 ILE A CA 1
ATOM 1595 C C . ILE A 1 200 ? 11.394 -9.429 -34.409 1.00 83.44 200 ILE A C 1
ATOM 1597 O O . ILE A 1 200 ? 10.950 -9.084 -35.507 1.00 83.44 200 ILE A O 1
ATOM 1601 N N . PRO A 1 201 ? 11.473 -10.723 -34.064 1.00 88.06 201 PRO A N 1
ATOM 1602 C CA . PRO A 1 201 ? 10.958 -11.769 -34.932 1.00 88.06 201 PRO A CA 1
ATOM 1603 C C . PRO A 1 201 ? 9.451 -11.593 -35.165 1.00 88.06 201 PRO A C 1
ATOM 1605 O O . PRO A 1 201 ? 8.702 -11.294 -34.237 1.00 88.06 201 PRO A O 1
ATOM 1608 N N . SER A 1 202 ? 8.966 -11.842 -36.379 1.00 86.19 202 SER A N 1
ATOM 1609 C CA . SER A 1 202 ? 7.543 -11.677 -36.724 1.00 86.19 202 SER A CA 1
ATOM 1610 C C . SER A 1 202 ? 6.594 -12.487 -35.826 1.00 86.19 202 SER A C 1
ATOM 1612 O O . SER A 1 202 ? 5.507 -12.018 -35.487 1.00 86.19 202 SER A O 1
ATOM 1614 N N . TRP A 1 203 ? 7.021 -13.665 -35.362 1.00 88.38 203 TRP A N 1
ATOM 1615 C CA . TRP A 1 203 ? 6.245 -14.507 -34.447 1.00 88.38 203 TRP A CA 1
ATOM 1616 C C . TRP A 1 203 ? 6.007 -13.869 -33.069 1.00 88.38 203 TRP A C 1
ATOM 1618 O O . TRP A 1 203 ? 4.991 -14.152 -32.437 1.00 88.38 203 TRP A O 1
ATOM 1628 N N . TRP A 1 204 ? 6.877 -12.961 -32.620 1.00 84.38 204 TRP A N 1
ATOM 1629 C CA . TRP A 1 204 ? 6.680 -12.216 -31.374 1.00 84.38 204 TRP A CA 1
ATOM 1630 C C . TRP A 1 204 ? 5.518 -11.228 -31.475 1.00 84.38 204 TRP A C 1
ATOM 1632 O O . TRP A 1 204 ? 4.698 -11.147 -30.563 1.00 84.38 204 TRP A O 1
ATOM 1642 N N . VAL A 1 205 ? 5.406 -10.511 -32.596 1.00 80.62 205 VAL A N 1
ATOM 1643 C CA . VAL A 1 205 ? 4.296 -9.575 -32.848 1.00 80.62 205 VAL A CA 1
ATOM 1644 C C . VAL A 1 205 ? 2.959 -10.325 -32.858 1.00 80.62 205 VAL A C 1
ATOM 1646 O O . VAL A 1 205 ? 1.970 -9.867 -32.279 1.00 80.62 205 VAL A O 1
ATOM 1649 N N . ILE A 1 206 ? 2.944 -11.523 -33.450 1.00 87.19 206 ILE A N 1
ATOM 1650 C CA . ILE A 1 206 ? 1.782 -12.422 -33.444 1.00 87.19 206 ILE A CA 1
ATOM 1651 C C . ILE A 1 206 ? 1.460 -12.881 -32.011 1.00 87.19 206 ILE A C 1
ATOM 1653 O O . ILE A 1 206 ? 0.304 -12.836 -31.599 1.00 87.19 206 ILE A O 1
ATOM 1657 N N . GLY A 1 207 ? 2.467 -13.256 -31.217 1.00 86.69 207 GLY A N 1
ATOM 1658 C CA . GLY A 1 207 ? 2.273 -13.652 -29.817 1.00 86.69 207 GLY A CA 1
ATOM 1659 C C . GLY A 1 207 ? 1.695 -12.532 -28.945 1.00 86.69 207 GLY A C 1
ATOM 1660 O O . GLY A 1 207 ? 0.730 -12.746 -28.211 1.00 86.69 207 GLY A O 1
ATOM 1661 N N . ILE A 1 208 ? 2.236 -11.318 -29.072 1.00 81.56 208 ILE A N 1
ATOM 1662 C CA . ILE A 1 208 ? 1.783 -10.118 -28.356 1.00 81.56 208 ILE A CA 1
ATOM 1663 C C . ILE A 1 208 ? 0.328 -9.787 -28.719 1.00 81.56 208 ILE A C 1
ATOM 1665 O O . ILE A 1 208 ? -0.512 -9.615 -27.835 1.00 81.56 208 ILE A O 1
ATOM 1669 N N . SER A 1 209 ? -0.000 -9.750 -30.013 1.00 80.31 209 SER A N 1
ATOM 1670 C CA . SER A 1 209 ? -1.364 -9.462 -30.479 1.00 80.31 209 SER A CA 1
ATOM 1671 C C . SER A 1 209 ? -2.376 -10.528 -30.043 1.00 80.31 209 SER A C 1
ATOM 1673 O O . SER A 1 209 ? -3.454 -10.177 -29.557 1.00 80.31 209 SER A O 1
ATOM 1675 N N . ALA A 1 210 ? -2.020 -11.815 -30.107 1.00 87.62 210 ALA A N 1
ATOM 1676 C CA . ALA A 1 210 ? -2.852 -12.902 -29.591 1.00 87.62 210 ALA A CA 1
ATOM 1677 C C . ALA A 1 210 ? -3.117 -12.764 -28.081 1.00 87.62 210 ALA A C 1
ATOM 1679 O O . ALA A 1 210 ? -4.242 -12.973 -27.621 1.00 87.62 210 ALA A O 1
ATOM 1680 N N . PHE A 1 211 ? -2.109 -12.351 -27.310 1.00 84.00 211 PHE A N 1
ATOM 1681 C CA . PHE A 1 211 ? -2.243 -12.130 -25.873 1.00 84.00 211 PHE A CA 1
ATOM 1682 C C . PHE A 1 211 ? -3.179 -10.956 -25.536 1.00 84.00 211 PHE A C 1
ATOM 1684 O O . PHE A 1 211 ? -4.017 -11.087 -24.641 1.00 84.00 211 PHE A O 1
ATOM 1691 N N . VAL A 1 212 ? -3.129 -9.843 -26.284 1.00 80.88 212 VAL A N 1
ATOM 1692 C CA . VAL A 1 212 ? -4.107 -8.739 -26.138 1.00 80.88 212 VAL A CA 1
ATOM 1693 C C . VAL A 1 212 ? -5.516 -9.229 -26.388 1.00 80.88 212 VAL A C 1
ATOM 1695 O O . VAL A 1 212 ? -6.411 -8.937 -25.597 1.00 80.88 212 VAL A O 1
ATOM 1698 N N . ILE A 1 213 ? -5.717 -9.971 -27.478 1.00 85.88 213 ILE A N 1
ATOM 1699 C CA . ILE A 1 213 ? -7.031 -10.498 -27.846 1.00 85.88 213 ILE A CA 1
ATOM 1700 C C . ILE A 1 213 ? -7.564 -11.389 -26.721 1.00 85.88 213 ILE A C 1
ATOM 1702 O O . ILE A 1 213 ? -8.714 -11.226 -26.318 1.00 85.88 213 ILE A O 1
ATOM 1706 N N . LEU A 1 214 ? -6.724 -12.254 -26.146 1.00 88.06 214 LEU A N 1
ATOM 1707 C CA . LEU A 1 214 ? -7.073 -13.082 -24.988 1.00 88.06 214 LEU A CA 1
ATOM 1708 C C . LEU A 1 214 ? -7.459 -12.254 -23.755 1.00 88.06 214 LEU A C 1
ATOM 1710 O O . LEU A 1 214 ? -8.476 -12.550 -23.128 1.00 88.06 214 LEU A O 1
ATOM 1714 N N . ILE A 1 215 ? -6.702 -11.204 -23.415 1.00 82.50 215 ILE A N 1
ATOM 1715 C CA . ILE A 1 215 ? -7.035 -10.313 -22.291 1.00 82.50 215 ILE A CA 1
ATOM 1716 C C . ILE A 1 215 ? -8.369 -9.606 -22.535 1.00 82.50 215 ILE A C 1
ATOM 1718 O O . ILE A 1 215 ? -9.223 -9.573 -21.647 1.00 82.50 215 ILE A O 1
ATOM 1722 N N . VAL A 1 216 ? -8.568 -9.044 -23.728 1.00 83.56 216 VAL A N 1
ATOM 1723 C CA . VAL A 1 216 ? -9.807 -8.346 -24.095 1.00 83.56 216 VAL A CA 1
ATOM 1724 C C . VAL A 1 216 ? -10.989 -9.310 -24.032 1.00 83.56 216 VAL A C 1
ATOM 1726 O O . VAL A 1 216 ? -12.012 -8.979 -23.433 1.00 83.56 216 VAL A O 1
ATOM 1729 N N . LEU A 1 217 ? -10.837 -10.525 -24.564 1.00 88.62 217 LEU A N 1
ATOM 1730 C CA . LEU A 1 217 ? -11.856 -11.568 -24.503 1.00 88.62 217 LEU A CA 1
ATOM 1731 C C . LEU A 1 217 ? -12.178 -11.952 -23.052 1.00 88.62 217 LEU A C 1
ATOM 1733 O O . LEU A 1 217 ? -13.350 -12.011 -22.684 1.00 88.62 217 LEU A O 1
ATOM 1737 N N . ALA A 1 218 ? -11.166 -12.135 -22.200 1.00 84.19 218 ALA A N 1
ATOM 1738 C CA . ALA A 1 218 ? -11.353 -12.436 -20.782 1.00 84.19 218 ALA A CA 1
ATOM 1739 C C . ALA A 1 218 ? -12.097 -11.309 -20.044 1.00 84.19 218 ALA A C 1
ATOM 1741 O O . ALA A 1 218 ? -13.026 -11.570 -19.275 1.00 84.19 218 ALA A O 1
ATOM 1742 N N . LEU A 1 219 ? -11.749 -10.045 -20.307 1.00 81.94 219 LEU A N 1
ATOM 1743 C CA . LEU A 1 219 ? -12.441 -8.883 -19.743 1.00 81.94 219 LEU A CA 1
ATOM 1744 C C . LEU A 1 219 ? -13.896 -8.788 -20.222 1.00 81.94 219 LEU A C 1
ATOM 1746 O O . LEU A 1 219 ? -14.784 -8.473 -19.424 1.00 81.94 219 LEU A O 1
ATOM 1750 N N . LEU A 1 220 ? -14.162 -9.090 -21.496 1.00 84.75 220 LEU A N 1
ATOM 1751 C CA . LEU A 1 220 ? -15.517 -9.143 -22.046 1.00 84.75 220 LEU A CA 1
ATOM 1752 C C . LEU A 1 220 ? -16.333 -10.265 -21.396 1.00 84.75 220 LEU A C 1
ATOM 1754 O O . LEU A 1 220 ? -17.442 -10.006 -20.929 1.00 84.75 220 LEU A O 1
ATOM 1758 N N . LEU A 1 221 ? -15.782 -11.473 -21.275 1.00 85.81 221 LEU A N 1
ATOM 1759 C CA . LEU A 1 221 ? -16.448 -12.601 -20.616 1.00 85.81 221 LEU A CA 1
ATOM 1760 C C . LEU A 1 221 ? -16.761 -12.296 -19.145 1.00 85.81 221 LEU A C 1
ATOM 1762 O O . LEU A 1 221 ? -17.867 -12.578 -18.685 1.00 85.81 221 LEU A O 1
ATOM 1766 N N . LEU A 1 222 ? -15.856 -11.629 -18.420 1.00 81.88 222 LEU A N 1
ATOM 1767 C CA . LEU A 1 222 ? -16.116 -11.165 -17.051 1.00 81.88 222 LEU A CA 1
ATOM 1768 C C . LEU A 1 222 ? -17.244 -10.125 -16.985 1.00 81.88 222 LEU A C 1
ATOM 1770 O O . LEU A 1 222 ? -18.036 -10.124 -16.037 1.00 81.88 222 LEU A O 1
ATOM 1774 N N . LYS A 1 223 ? -17.334 -9.237 -17.981 1.00 81.88 223 LYS A N 1
ATOM 1775 C CA . LYS A 1 223 ? -18.381 -8.210 -18.062 1.00 81.88 223 LYS A CA 1
ATOM 1776 C C . LYS A 1 223 ? -19.747 -8.816 -18.399 1.00 81.88 223 LYS A C 1
ATOM 1778 O O . LYS A 1 223 ? -20.739 -8.438 -17.777 1.00 81.88 223 LYS A O 1
ATOM 1783 N N . PHE A 1 224 ? -19.805 -9.761 -19.337 1.00 85.56 224 PHE A N 1
ATOM 1784 C CA . PHE A 1 224 ? -21.052 -10.383 -19.793 1.00 85.56 224 PHE A CA 1
ATOM 1785 C C . PHE A 1 224 ? -21.541 -11.515 -18.879 1.00 85.56 224 PHE A C 1
ATOM 1787 O O . PHE A 1 224 ? -22.741 -11.608 -18.626 1.00 85.56 224 PHE A O 1
ATOM 1794 N N . GLY A 1 225 ? -20.642 -12.304 -18.283 1.00 73.62 225 GLY A N 1
ATOM 1795 C CA . GLY A 1 225 ? -20.999 -13.398 -17.373 1.00 73.62 225 GLY A CA 1
ATOM 1796 C C . GLY A 1 225 ? -21.780 -12.939 -16.135 1.00 73.62 225 GLY A C 1
ATOM 1797 O O . GLY A 1 225 ? -22.665 -13.652 -15.661 1.00 73.62 225 GLY A O 1
ATOM 1798 N N . ARG A 1 226 ? -21.542 -11.706 -15.657 1.00 64.38 226 ARG A N 1
ATOM 1799 C CA . ARG A 1 226 ? -22.273 -11.124 -14.516 1.00 64.38 226 ARG A CA 1
ATOM 1800 C C . ARG A 1 226 ? -23.743 -10.819 -14.799 1.00 64.38 226 ARG A C 1
ATOM 1802 O O . ARG A 1 226 ? -24.531 -10.857 -13.860 1.00 64.38 226 ARG A O 1
ATOM 1809 N N . LYS A 1 227 ? -24.134 -10.543 -16.048 1.00 60.78 227 LYS A N 1
ATOM 1810 C CA . LYS A 1 2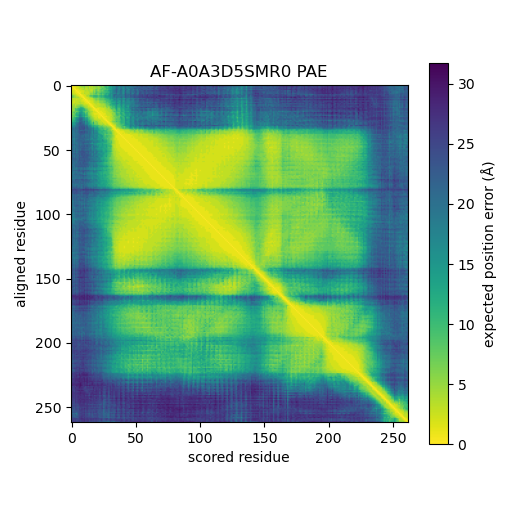27 ? -25.540 -10.235 -16.364 1.00 60.78 227 LYS A CA 1
ATOM 1811 C C . LYS A 1 227 ? -26.453 -11.464 -16.297 1.00 60.78 227 LYS A C 1
ATOM 1813 O O . LYS A 1 227 ? -27.642 -11.295 -16.060 1.00 60.78 227 LYS A O 1
ATOM 1818 N N . SER A 1 228 ? -25.918 -12.681 -16.428 1.00 57.09 228 SER A N 1
ATOM 1819 C CA . SER A 1 228 ? -26.743 -13.901 -16.422 1.00 57.09 228 SER A CA 1
ATOM 1820 C C . SER A 1 228 ? -27.245 -14.317 -15.032 1.00 57.09 228 SER A C 1
ATOM 1822 O O . SER A 1 228 ? -28.306 -14.921 -14.923 1.00 57.09 228 SER A O 1
ATOM 1824 N N . LYS A 1 229 ? -26.535 -13.955 -13.951 1.00 56.47 229 LYS A N 1
ATOM 1825 C CA . LYS A 1 229 ? -26.889 -14.386 -12.585 1.00 56.47 229 LYS A CA 1
ATOM 1826 C C . LYS A 1 229 ? -27.953 -13.535 -11.886 1.00 56.47 229 LYS A C 1
ATOM 1828 O O . LYS A 1 229 ? -28.427 -13.948 -10.836 1.00 56.47 229 LYS A O 1
ATOM 1833 N N . LEU A 1 230 ? -28.348 -12.385 -12.441 1.00 55.44 230 LEU A N 1
ATOM 1834 C CA . LEU A 1 230 ? -29.334 -11.501 -11.801 1.00 55.44 230 LEU A CA 1
ATOM 1835 C C . LEU A 1 230 ? -30.779 -11.701 -12.289 1.00 55.44 230 LEU A C 1
ATOM 1837 O O . LEU A 1 230 ? -31.680 -11.066 -11.756 1.00 55.44 230 LEU A O 1
ATOM 1841 N N . SER A 1 231 ? -31.013 -12.572 -13.276 1.00 54.44 231 SER A N 1
ATOM 1842 C CA . SER A 1 231 ? -32.350 -12.774 -13.857 1.00 54.44 231 SER A CA 1
ATOM 1843 C C . SER A 1 231 ? -33.085 -14.020 -13.343 1.00 54.44 231 SER A C 1
ATOM 1845 O O . SER A 1 231 ? -34.144 -14.350 -13.865 1.00 54.44 231 SER A O 1
ATOM 1847 N N . GLY A 1 232 ? -32.528 -14.717 -12.345 1.00 53.16 232 GLY A N 1
ATOM 1848 C CA . GLY A 1 232 ? -33.037 -16.002 -11.847 1.00 53.16 232 GLY A CA 1
ATOM 1849 C C . GLY A 1 232 ? -33.395 -16.038 -10.361 1.00 53.16 232 GLY A C 1
ATOM 1850 O O . GLY A 1 232 ? -33.674 -17.119 -9.849 1.00 53.16 232 GLY A O 1
ATOM 1851 N N . THR A 1 233 ? -33.404 -14.904 -9.650 1.00 52.56 233 THR A N 1
ATOM 1852 C CA . THR A 1 233 ? -33.994 -14.861 -8.303 1.00 52.56 233 THR A CA 1
ATOM 1853 C C . THR A 1 233 ? -35.507 -14.786 -8.454 1.00 52.56 233 THR A C 1
ATOM 1855 O O . THR A 1 233 ? -36.128 -13.741 -8.272 1.00 52.56 233 THR A O 1
ATOM 1858 N N . THR A 1 234 ? -36.096 -15.918 -8.835 1.00 51.09 234 THR A N 1
ATOM 1859 C CA . THR A 1 234 ? -37.489 -16.230 -8.552 1.00 51.09 234 THR A CA 1
ATOM 1860 C C . THR A 1 234 ? -37.706 -15.878 -7.091 1.00 51.09 234 THR A C 1
ATOM 1862 O O . THR A 1 234 ? -37.072 -16.449 -6.203 1.00 51.09 234 THR A O 1
ATOM 1865 N N . THR A 1 235 ? -38.561 -14.895 -6.846 1.00 48.47 235 THR A N 1
ATOM 1866 C CA . THR A 1 235 ? -39.143 -14.604 -5.544 1.00 48.47 235 THR A CA 1
ATOM 1867 C C . THR A 1 235 ? -39.974 -15.814 -5.128 1.00 48.47 235 THR A C 1
ATOM 1869 O O . THR A 1 235 ? -41.201 -15.798 -5.146 1.00 48.47 235 THR A O 1
ATOM 1872 N N . VAL A 1 236 ? -39.308 -16.904 -4.746 1.00 46.38 236 VAL A N 1
ATOM 1873 C CA . VAL A 1 236 ? -39.930 -17.911 -3.905 1.00 46.38 236 VAL A CA 1
ATOM 1874 C C . VAL A 1 236 ? -40.115 -17.204 -2.574 1.00 46.38 236 VAL A C 1
ATOM 1876 O O . VAL A 1 236 ? -39.206 -17.104 -1.754 1.00 46.38 236 VAL A O 1
ATOM 1879 N N . ARG A 1 237 ? -41.311 -16.636 -2.407 1.00 45.38 237 ARG A N 1
ATOM 1880 C CA . ARG A 1 237 ? -41.925 -16.342 -1.117 1.00 45.38 237 ARG A CA 1
ATOM 1881 C C . ARG A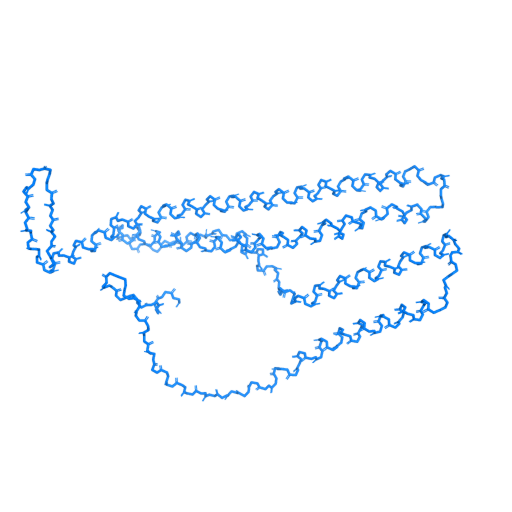 1 237 ? -42.006 -17.678 -0.373 1.00 45.38 237 ARG A C 1
ATOM 1883 O O . ARG A 1 237 ? -43.057 -18.305 -0.305 1.00 45.38 237 ARG A O 1
ATOM 1890 N N . VAL A 1 238 ? -40.877 -18.157 0.142 1.00 45.06 238 VAL A N 1
ATOM 1891 C CA . VAL A 1 238 ? -40.888 -19.159 1.194 1.00 45.06 238 VAL A CA 1
ATOM 1892 C C . VAL A 1 238 ? -41.401 -18.398 2.404 1.00 45.06 238 VAL A C 1
ATOM 1894 O O . VAL A 1 238 ? -40.684 -17.639 3.050 1.00 45.06 238 VAL A O 1
ATOM 1897 N N . ARG A 1 239 ? -42.703 -18.544 2.644 1.00 47.75 239 ARG A N 1
ATOM 1898 C CA . ARG A 1 239 ? -43.318 -18.356 3.951 1.00 47.75 239 ARG A CA 1
ATOM 1899 C C . ARG A 1 239 ? -42.709 -19.426 4.858 1.00 47.75 239 ARG A C 1
ATOM 1901 O O . ARG A 1 239 ? -43.320 -20.454 5.108 1.00 47.75 239 ARG A O 1
ATOM 1908 N N . GLU A 1 240 ? -41.451 -19.233 5.236 1.00 45.66 240 GLU A N 1
ATOM 1909 C CA . GLU A 1 240 ? -40.787 -20.041 6.246 1.00 45.66 240 GLU A CA 1
ATOM 1910 C C . GLU A 1 240 ? -41.312 -19.521 7.586 1.00 45.66 240 GLU A C 1
ATOM 1912 O O . GLU A 1 240 ? -40.814 -18.546 8.147 1.00 45.66 240 GLU A O 1
ATOM 1917 N N . GLU A 1 241 ? -42.373 -20.158 8.081 1.00 46.25 241 GLU A N 1
ATOM 1918 C CA . GLU A 1 241 ? -42.583 -20.307 9.519 1.00 46.25 241 GLU A CA 1
ATOM 1919 C C . GLU A 1 241 ? -41.360 -21.043 10.080 1.00 46.25 241 GLU A C 1
ATOM 1921 O O . GLU A 1 241 ? -41.352 -22.260 10.246 1.00 46.25 241 GLU A O 1
ATOM 1926 N N . LYS A 1 242 ? -40.271 -20.313 10.327 1.00 42.53 242 LYS A N 1
ATOM 1927 C CA . LYS A 1 242 ? -39.173 -20.829 11.132 1.00 42.53 242 LYS A CA 1
ATOM 1928 C C . LYS A 1 242 ? -39.498 -20.568 12.591 1.00 42.53 242 LYS A C 1
ATOM 1930 O O . LYS A 1 242 ? -39.265 -19.486 13.123 1.00 42.53 242 LYS A O 1
ATOM 1935 N N . HIS A 1 243 ? -40.034 -21.614 13.211 1.00 47.00 243 HIS A N 1
ATOM 1936 C CA . HIS A 1 243 ? -39.740 -21.983 14.588 1.00 47.00 243 HIS A CA 1
ATOM 1937 C C . HIS A 1 243 ? -38.239 -21.761 14.844 1.00 47.00 243 HIS A C 1
ATOM 1939 O O . HIS A 1 243 ? -37.390 -22.505 14.354 1.00 47.00 243 HIS A O 1
ATOM 1945 N N . ILE A 1 244 ? -37.908 -20.688 15.558 1.00 41.62 244 ILE A N 1
ATOM 1946 C CA . ILE A 1 244 ? -36.548 -20.417 16.019 1.00 41.62 244 ILE A CA 1
ATOM 1947 C C . ILE A 1 244 ? -36.340 -21.307 17.237 1.00 41.62 244 ILE A C 1
ATOM 1949 O O . ILE A 1 244 ? -36.842 -21.017 18.320 1.00 41.62 244 ILE A O 1
ATOM 1953 N N . SER A 1 245 ? -35.623 -22.413 17.044 1.00 44.75 245 SER A N 1
ATOM 1954 C CA . SER A 1 245 ? -34.950 -23.084 18.150 1.00 44.75 245 SER A CA 1
ATOM 1955 C C . SER A 1 245 ? -33.878 -22.113 18.635 1.00 44.75 245 SER A C 1
ATOM 1957 O O . SER A 1 245 ? -32.866 -21.911 17.968 1.00 44.75 245 SER A 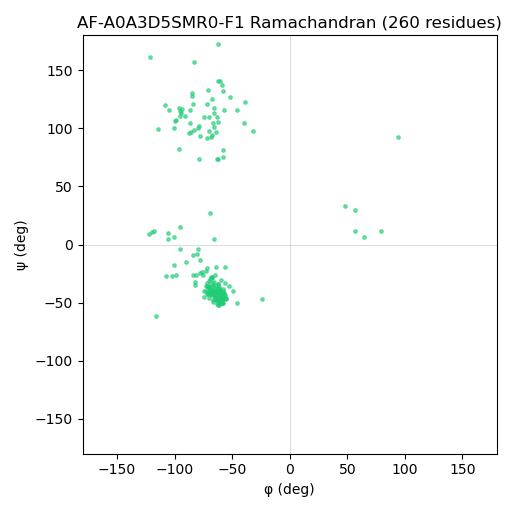O 1
ATOM 1959 N N . ALA A 1 246 ? -34.171 -21.421 19.734 1.00 43.47 246 ALA A N 1
ATOM 1960 C CA . ALA A 1 246 ? -33.225 -20.562 20.417 1.00 43.47 246 ALA A CA 1
ATOM 1961 C C . ALA A 1 246 ? -32.081 -21.437 20.932 1.00 43.47 246 ALA A C 1
ATOM 1963 O O . ALA A 1 246 ? -32.268 -22.238 21.847 1.00 43.47 246 ALA A O 1
ATOM 1964 N N . GLU A 1 247 ? -30.904 -21.303 20.333 1.00 42.78 247 GLU A N 1
ATOM 1965 C CA . GLU A 1 247 ? -29.677 -21.795 20.941 1.00 42.78 247 GLU A CA 1
ATOM 1966 C C . GLU A 1 247 ? -29.370 -20.856 22.115 1.00 42.78 247 GLU A C 1
ATOM 1968 O O . GLU A 1 247 ? -28.827 -19.763 21.961 1.00 42.78 247 GLU A O 1
ATOM 1973 N N . GLN A 1 248 ? -29.871 -21.233 23.290 1.00 41.62 248 GLN A N 1
ATOM 1974 C CA . GLN A 1 248 ? -29.596 -20.555 24.546 1.00 41.62 248 GLN A CA 1
ATOM 1975 C C . GLN A 1 248 ? -28.172 -20.906 24.967 1.00 41.62 248 GLN A C 1
ATOM 1977 O O . GLN A 1 248 ? -27.898 -22.032 25.379 1.00 41.62 248 GLN A O 1
ATOM 1982 N N . MET A 1 249 ? -27.264 -19.937 24.898 1.00 37.47 249 MET A N 1
ATOM 1983 C CA . MET A 1 249 ? -25.993 -20.046 25.600 1.00 37.47 249 MET A CA 1
ATOM 1984 C C . MET A 1 249 ? -26.233 -19.604 27.046 1.00 37.47 249 MET A C 1
ATOM 1986 O O . MET A 1 249 ? -26.339 -18.416 27.339 1.00 37.47 249 MET A O 1
ATOM 1990 N N . ILE A 1 250 ? -26.407 -20.580 27.939 1.00 39.16 250 ILE A N 1
ATOM 1991 C CA . ILE A 1 250 ? -26.514 -20.341 29.380 1.00 39.16 250 ILE A CA 1
ATOM 1992 C C . ILE A 1 250 ? -25.092 -20.146 29.903 1.00 39.16 250 ILE A C 1
ATOM 1994 O O . ILE A 1 250 ? -24.368 -21.115 30.123 1.00 39.16 250 ILE A O 1
ATOM 1998 N N . VAL A 1 251 ? -24.696 -18.894 30.101 1.00 45.12 251 VAL A N 1
ATOM 1999 C CA . VAL A 1 251 ? -23.528 -18.546 30.914 1.00 45.12 251 VAL A CA 1
ATOM 2000 C C . VAL A 1 251 ? -24.083 -18.000 32.229 1.00 45.12 251 VAL A C 1
ATOM 2002 O O . VAL A 1 251 ? -24.844 -17.037 32.242 1.00 45.12 251 VAL A O 1
ATOM 2005 N N . ASP A 1 252 ? -23.813 -18.707 33.326 1.00 39.28 252 ASP A N 1
ATOM 2006 C CA . ASP A 1 252 ? -24.202 -18.346 34.700 1.00 39.28 252 ASP A CA 1
ATOM 2007 C C . ASP A 1 252 ? -25.702 -18.123 34.980 1.00 39.28 252 ASP A C 1
ATOM 2009 O O . ASP A 1 252 ? -26.089 -17.419 35.916 1.00 39.28 252 ASP A O 1
ATOM 2013 N N . GLY A 1 253 ? -26.575 -18.806 34.235 1.00 43.12 253 GLY A N 1
ATOM 2014 C CA . GLY A 1 253 ? -28.016 -18.833 34.518 1.00 43.12 253 GLY A CA 1
ATOM 2015 C C . GLY A 1 253 ? -28.787 -17.599 34.047 1.00 43.12 253 GLY A C 1
ATOM 2016 O O . GLY A 1 253 ? -29.952 -17.451 34.410 1.00 43.12 253 GLY A O 1
ATOM 2017 N N . VAL A 1 254 ? -28.177 -16.739 33.227 1.00 43.22 254 VAL A N 1
ATOM 2018 C CA . VAL A 1 254 ? -28.855 -15.615 32.570 1.00 43.22 254 VAL A CA 1
ATOM 2019 C C . VAL A 1 254 ? -28.988 -15.920 31.081 1.00 43.22 254 VAL A C 1
ATOM 2021 O O . VAL A 1 254 ? -28.003 -16.136 30.380 1.00 43.22 254 VAL A O 1
ATOM 2024 N N . VAL A 1 255 ? -30.228 -15.967 30.595 1.00 40.53 255 VAL A N 1
ATOM 2025 C CA . VAL A 1 255 ? -30.539 -16.163 29.175 1.00 40.53 255 VAL A CA 1
ATOM 2026 C C . VAL A 1 255 ? -30.530 -14.795 28.496 1.00 40.53 255 VAL A C 1
ATOM 2028 O O . VAL A 1 255 ? -31.465 -14.016 28.666 1.00 40.53 255 VAL A O 1
ATOM 2031 N N . ILE A 1 256 ? -29.478 -14.490 27.734 1.00 43.28 256 ILE A N 1
ATOM 2032 C CA . ILE A 1 256 ? -29.395 -13.256 26.941 1.00 43.28 256 ILE A CA 1
ATOM 2033 C C . ILE A 1 256 ? -29.867 -13.560 25.520 1.00 43.28 256 ILE A C 1
ATOM 2035 O O . ILE A 1 256 ? -29.244 -14.326 24.785 1.00 43.28 256 ILE A O 1
ATOM 2039 N N . THR A 1 257 ? -30.979 -12.948 25.121 1.00 41.91 257 THR A N 1
ATOM 2040 C CA . THR A 1 257 ? -31.509 -13.059 23.758 1.00 41.91 257 THR A CA 1
ATOM 2041 C C . THR A 1 257 ? -30.919 -11.922 22.922 1.00 41.91 257 THR A C 1
ATOM 2043 O O . THR A 1 257 ? -31.267 -10.766 23.121 1.00 41.91 257 THR A O 1
ATOM 2046 N N . ILE A 1 258 ? -30.040 -12.228 21.961 1.00 49.31 258 ILE A N 1
ATOM 2047 C CA . ILE A 1 258 ? -29.301 -11.247 21.120 1.00 49.31 258 ILE A CA 1
ATOM 2048 C C . ILE A 1 258 ? -30.226 -10.434 20.172 1.00 49.31 258 ILE A C 1
ATOM 2050 O O . ILE A 1 258 ? -29.777 -9.638 19.354 1.00 49.31 258 ILE A O 1
ATOM 2054 N N . ARG A 1 259 ? -31.548 -10.602 20.263 1.00 39.03 259 ARG A N 1
ATOM 2055 C CA . ARG A 1 259 ? -32.504 -10.048 19.297 1.00 39.03 259 ARG A CA 1
ATOM 2056 C C . ARG A 1 259 ? -32.793 -8.550 19.456 1.00 39.03 259 ARG A C 1
ATOM 2058 O O . ARG A 1 259 ? -33.322 -7.976 18.514 1.00 39.03 259 ARG A O 1
ATOM 2065 N N . ASP A 1 260 ? -32.400 -7.932 20.571 1.00 42.03 260 ASP A N 1
ATOM 2066 C CA . ASP A 1 260 ? -32.771 -6.544 20.904 1.00 42.03 260 ASP A CA 1
ATOM 2067 C C . ASP A 1 260 ? -31.629 -5.517 20.738 1.00 42.03 260 ASP A C 1
ATOM 2069 O O . ASP A 1 260 ? -31.762 -4.368 21.152 1.00 42.03 260 ASP A O 1
ATOM 2073 N N . LEU A 1 261 ? -30.500 -5.905 20.133 1.00 49.38 261 LEU A N 1
ATOM 2074 C CA . LEU A 1 261 ? -29.298 -5.058 20.015 1.00 49.38 261 LEU A CA 1
ATOM 2075 C C . LEU A 1 261 ? -28.880 -4.715 18.572 1.00 49.38 261 LEU A C 1
ATOM 2077 O O . LEU A 1 261 ? -27.787 -4.183 18.371 1.00 49.38 261 LEU A O 1
ATOM 2081 N N . ILE A 1 262 ? -29.732 -4.980 17.574 1.00 39.94 262 ILE A N 1
ATOM 2082 C CA . ILE A 1 262 ? -29.506 -4.598 16.164 1.00 39.94 262 ILE A CA 1
ATOM 2083 C C . ILE A 1 262 ? -30.719 -3.858 15.607 1.00 39.94 262 ILE A C 1
ATOM 2085 O O . ILE A 1 262 ? -31.835 -4.413 15.703 1.00 39.94 262 ILE A O 1
#

Nearest PDB structures (foldseek):
  3g67-assembly1_B  TM=6.710E-01  e=1.589E+00  Thermotoga maritima
  3g6b-assembly1_B  TM=2.984E-01  e=1.781E+00  Thermotoga maritima
  3ja6-assembly1_I  TM=2.393E-01  e=5.900E+00  Escherichia coli

Secondary structure (DSSP, 8-state):
-EEEEE-TTS-EEEEE--HHHHHHHHHHHHHHHHHHHHHHHHHHHHHHHHHHHHHHHHHHHHHHHHHHHHHHHHHHHHHHHTTTS-HHHHHHHHHHHHHHHIIIIIHHHHHHHHHHHHHHHHHHHHHHHHHHHHHHHHHHHTT------------HHHHHHHTS-S---HHHHHHHHHHHHHHHHHHHHHHHHHHH-----HHHHHHHHHHHHHHHHHHHHHHHHHHHTTS-------------------BTTB---GGG--

Foldseek 3Di:
DWDWDQDPVRDTDTDDDDPVVVVVVVVVVCVVVVVVVLVVVLVVLVVVLVVLVVVLVVLVVVLVVLLVVLLVVLVVLQVVVVVPAPNVLSNVVSCVSNVCSVVVRVVVSVVVSVVSLVVSQVSQVVSLVSVVVSVVVVVVVVPDPDPPDRPDGDCPSVVVNVVPPDPPPPVRVVLVVVVVVLVVVVVVVVSCCVGVVPPDPPVVVVVSVVVVVVSVVVVVCVVVVVVVVPPPPPPPPPPPPDPDPDPFPDDPNDGDDPVPPD

Mean predicted aligned error: 13.39 Å